Protein AF-A0A840YXB9-F1 (afdb_monomer)

Secondary structure (DSSP, 8-state):
---------------PPPPSSGGGGGG-SSHHHHHTSHHHHHHHHHHHTT-EE-SSSTTEEHHHHHHHHHSSSBPPPEE-TTS-EEEEEEETTEEEEEEEEEE-TTS-EEEEEEEE--GGGS-TTS----SS-EEEEEE-SSS--HHHHHHHHHHHHHHHHHHHHH-TTT-PPP-EEEEEEPPPHHHHTT-

Structure (mmCIF, N/CA/C/O backbone):
data_AF-A0A840YXB9-F1
#
_entry.id   AF-A0A840YXB9-F1
#
loop_
_atom_site.group_PDB
_atom_site.id
_atom_site.type_symbol
_atom_site.label_atom_id
_atom_site.label_alt_id
_atom_site.label_comp_id
_atom_site.label_asym_id
_atom_site.label_entity_id
_atom_site.label_seq_id
_atom_site.pdbx_PDB_ins_code
_atom_site.Cartn_x
_atom_site.Cartn_y
_atom_site.Cartn_z
_atom_site.occupancy
_atom_site.B_iso_or_equiv
_atom_site.auth_seq_id
_atom_site.auth_comp_id
_atom_site.auth_asym_id
_atom_site.auth_atom_id
_atom_site.pdbx_PDB_model_num
ATOM 1 N N . MET A 1 1 ? -44.451 39.221 43.423 1.00 40.19 1 MET A N 1
ATOM 2 C CA . MET A 1 1 ? -44.490 37.934 42.697 1.00 40.19 1 MET A CA 1
ATOM 3 C C . MET A 1 1 ? -43.693 38.109 41.415 1.00 40.19 1 MET A C 1
ATOM 5 O O . MET A 1 1 ? -44.172 38.788 40.520 1.00 40.19 1 MET A O 1
ATOM 9 N N . ALA A 1 2 ? -42.454 37.617 41.370 1.00 40.12 2 ALA A N 1
ATOM 10 C CA . ALA A 1 2 ? -41.599 37.698 40.186 1.00 40.12 2 ALA A CA 1
ATOM 11 C C . ALA A 1 2 ? -41.532 36.306 39.547 1.00 40.12 2 ALA A C 1
ATOM 13 O O . ALA A 1 2 ? -41.111 35.351 40.196 1.00 40.12 2 ALA A O 1
ATOM 14 N N . VAL A 1 3 ? -42.011 36.192 38.310 1.00 43.94 3 VAL A N 1
ATOM 15 C CA . VAL A 1 3 ? -41.966 34.955 37.524 1.00 43.94 3 VAL A CA 1
ATOM 16 C C . VAL A 1 3 ? -40.639 34.944 36.774 1.00 43.94 3 VAL A C 1
ATOM 18 O O . VAL A 1 3 ? -40.431 35.740 35.861 1.00 43.94 3 VAL A O 1
ATOM 21 N N . VAL A 1 4 ? -39.723 34.069 37.183 1.00 45.06 4 VAL A N 1
ATOM 22 C CA . VAL A 1 4 ? -38.459 33.833 36.479 1.00 45.06 4 VAL A CA 1
ATOM 23 C C . VAL A 1 4 ? -38.749 32.861 35.336 1.00 45.06 4 VAL A C 1
ATOM 25 O O . VAL A 1 4 ? -38.945 31.671 35.566 1.00 45.06 4 VAL A O 1
ATOM 28 N N . SER A 1 5 ? -38.832 33.371 34.106 1.00 59.06 5 SER A N 1
ATOM 29 C CA . SER A 1 5 ? -38.884 32.530 32.905 1.00 59.06 5 SER A CA 1
ATOM 30 C C . SER A 1 5 ? -37.480 32.039 32.573 1.00 59.06 5 SER A C 1
ATOM 32 O O . SER A 1 5 ? -36.620 32.825 32.180 1.00 59.06 5 SER A O 1
ATOM 34 N N . ALA A 1 6 ? -37.250 30.738 32.733 1.00 56.16 6 ALA A N 1
ATOM 35 C CA . ALA A 1 6 ? -36.051 30.072 32.247 1.00 56.16 6 ALA A CA 1
ATOM 36 C C . ALA A 1 6 ? -36.235 29.735 30.759 1.00 56.16 6 ALA A C 1
ATOM 38 O O . ALA A 1 6 ? -37.033 28.869 30.401 1.00 56.16 6 ALA A O 1
ATOM 39 N N . LEU A 1 7 ? -35.504 30.437 29.892 1.00 57.19 7 LEU A N 1
ATOM 40 C CA . LEU A 1 7 ? -35.373 30.087 28.481 1.00 57.19 7 LEU A CA 1
ATOM 41 C C . LEU A 1 7 ? -34.389 28.909 28.370 1.00 57.19 7 LEU A C 1
ATOM 43 O O . LEU A 1 7 ? -33.185 29.075 28.561 1.00 57.19 7 LEU A O 1
ATOM 47 N N . LEU A 1 8 ? -34.897 27.712 28.085 1.00 52.16 8 LEU A N 1
ATOM 48 C CA . LEU A 1 8 ? -34.084 26.549 27.725 1.00 52.16 8 LEU A CA 1
ATOM 49 C C . LEU A 1 8 ? -33.679 26.670 26.248 1.00 52.16 8 LEU A C 1
ATOM 51 O O . LEU A 1 8 ? -34.485 26.410 25.357 1.00 52.16 8 LEU A O 1
ATOM 55 N N . LEU A 1 9 ? -32.432 27.073 25.980 1.00 54.56 9 LEU A N 1
ATOM 56 C CA . LEU A 1 9 ? -31.830 26.937 24.651 1.00 54.56 9 LEU A CA 1
ATOM 57 C C . LEU A 1 9 ? -31.457 25.465 24.422 1.00 54.56 9 LEU A C 1
ATOM 59 O O . LEU A 1 9 ? -30.493 24.964 24.998 1.00 54.56 9 LEU A O 1
ATOM 63 N N . ALA A 1 10 ? -32.200 24.778 23.557 1.00 57.78 10 ALA A N 1
ATOM 64 C CA . ALA A 1 10 ? -31.794 23.487 23.019 1.00 57.78 10 ALA A CA 1
ATOM 65 C C . ALA A 1 10 ? -30.764 23.714 21.898 1.00 57.78 10 ALA A C 1
ATOM 67 O O . ALA A 1 10 ? -31.117 24.103 20.786 1.00 57.78 10 ALA A O 1
ATOM 68 N N . LEU A 1 11 ? -29.480 23.496 22.191 1.00 57.44 11 LEU A N 1
ATOM 69 C CA . LEU A 1 11 ? -28.433 23.435 21.172 1.00 57.44 11 LEU A CA 1
ATOM 70 C C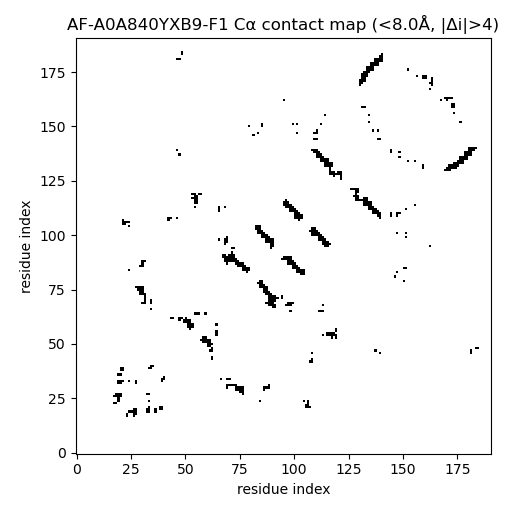 . LEU A 1 11 ? -28.563 22.103 20.426 1.00 57.44 11 LEU A C 1
ATOM 72 O O . LEU A 1 11 ? -28.146 21.060 20.925 1.00 57.44 11 LEU A O 1
ATOM 76 N N . ALA A 1 12 ? -29.148 22.137 19.229 1.00 57.03 12 ALA A N 1
ATOM 77 C CA . ALA A 1 12 ? -29.074 21.028 18.289 1.00 57.03 12 ALA A CA 1
ATOM 78 C C . ALA A 1 12 ? -27.622 20.903 17.803 1.00 57.03 12 ALA A C 1
ATOM 80 O O . ALA A 1 12 ? -27.197 21.596 16.879 1.00 57.03 12 ALA A O 1
ATOM 81 N N . GLN A 1 13 ? -26.838 20.052 18.461 1.00 56.00 13 GLN A N 1
ATOM 82 C CA . GLN A 1 13 ? -25.529 19.654 17.960 1.00 56.00 13 GLN A CA 1
ATOM 83 C C . GLN A 1 13 ? -25.763 18.740 16.756 1.00 56.00 13 GLN A C 1
ATOM 85 O O . GLN A 1 13 ? -26.165 17.587 16.909 1.00 56.00 13 GLN A O 1
ATOM 90 N N . GLY A 1 14 ? -25.569 19.263 15.545 1.00 53.50 14 GLY A N 1
ATOM 91 C CA . GLY A 1 14 ? -25.475 18.416 14.362 1.00 53.50 14 GLY A CA 1
ATOM 92 C C . GLY A 1 14 ? -24.268 17.499 14.530 1.00 53.50 14 GLY A C 1
ATOM 93 O O . GLY A 1 14 ? -23.150 17.992 14.664 1.00 53.50 14 GLY A O 1
ATOM 94 N N . ALA A 1 15 ? -24.488 16.185 14.573 1.00 68.44 15 ALA A N 1
ATOM 95 C CA . ALA A 1 15 ? -23.399 15.219 14.619 1.00 68.44 15 ALA A CA 1
ATOM 96 C C . ALA A 1 15 ? -22.525 15.415 13.372 1.00 68.44 15 ALA A C 1
ATOM 98 O O . ALA A 1 15 ? -22.982 15.209 12.244 1.00 68.44 15 ALA A O 1
ATOM 99 N N . VAL A 1 16 ? -21.287 15.866 13.574 1.00 72.44 16 VAL A N 1
ATOM 100 C CA . VAL A 1 16 ? -20.290 15.936 12.505 1.00 72.44 16 VAL A CA 1
ATOM 101 C C . VAL A 1 16 ? -20.078 14.504 12.026 1.00 72.44 16 VAL A C 1
ATOM 103 O O . VAL A 1 16 ? -19.727 13.636 12.824 1.00 72.44 16 VAL A O 1
ATOM 106 N N . LYS A 1 17 ? -20.359 14.233 10.746 1.00 70.88 17 LYS A N 1
ATOM 107 C CA . LYS A 1 17 ? -20.082 12.912 10.177 1.00 70.88 17 LYS A CA 1
ATOM 108 C C . LYS A 1 17 ? -18.577 12.657 10.273 1.00 70.88 17 LYS A C 1
ATOM 110 O O . LYS A 1 17 ? -17.815 13.569 9.942 1.00 70.88 17 LYS A O 1
ATOM 115 N N . PRO A 1 18 ? -18.152 11.466 10.715 1.00 78.94 18 PRO A N 1
ATOM 116 C CA . PRO A 1 18 ? -16.737 11.150 10.758 1.00 78.94 18 PRO A CA 1
ATOM 117 C C . PRO A 1 18 ? -16.134 11.255 9.354 1.00 78.94 18 PRO A C 1
ATOM 119 O O . PRO A 1 18 ? -16.753 10.849 8.370 1.00 78.94 18 PRO A O 1
ATOM 122 N N . SER A 1 19 ? -14.944 11.842 9.262 1.00 89.44 19 SER A N 1
ATOM 123 C CA . SER A 1 19 ? -14.148 11.867 8.035 1.00 89.44 19 SER A CA 1
ATOM 124 C C . SER A 1 19 ?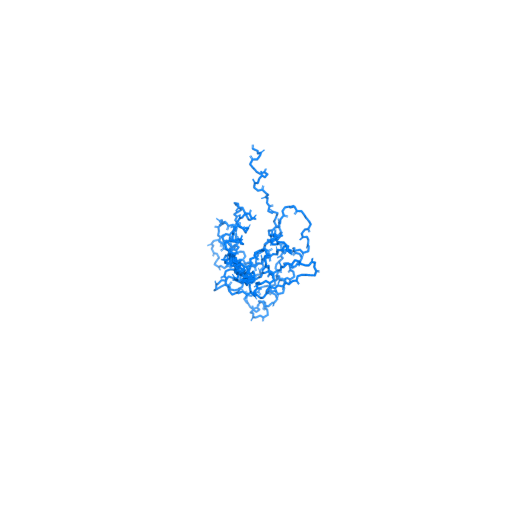 -13.368 10.561 7.880 1.00 89.44 19 SER A C 1
ATOM 126 O O . SER A 1 19 ? -13.040 9.921 8.884 1.00 89.44 19 SER A O 1
ATOM 128 N N . CYS A 1 20 ? -13.015 10.202 6.640 1.00 93.94 20 CYS A N 1
ATOM 129 C CA . CYS A 1 20 ? -12.101 9.090 6.369 1.00 93.94 20 CYS A CA 1
ATOM 130 C C . CYS A 1 20 ? -10.841 9.197 7.239 1.00 93.94 20 CYS A C 1
ATOM 132 O O . CYS A 1 20 ? -10.198 10.246 7.316 1.00 93.94 20 CYS A O 1
ATOM 134 N N . SER A 1 21 ? -10.545 8.111 7.946 1.00 95.12 21 SER A N 1
ATOM 135 C CA . SER A 1 21 ? -9.388 7.945 8.824 1.00 95.12 21 SER A CA 1
ATOM 136 C C . S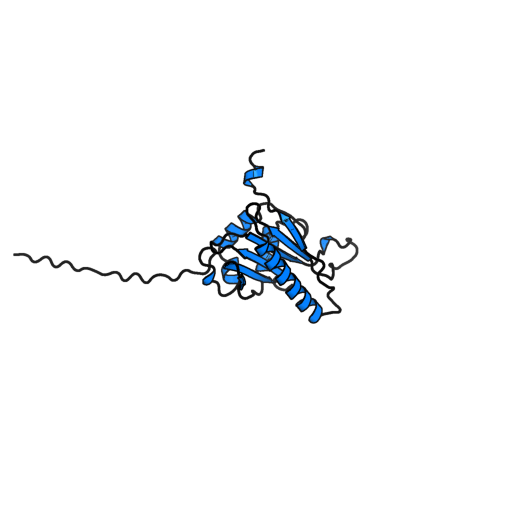ER A 1 21 ? -9.257 6.461 9.184 1.00 95.12 21 SER A C 1
ATOM 138 O O . SER A 1 21 ? -10.221 5.718 8.981 1.00 95.12 21 SER A O 1
ATOM 140 N N . PRO A 1 22 ? -8.138 6.018 9.785 1.00 95.19 22 PRO A N 1
ATOM 141 C CA . PRO A 1 22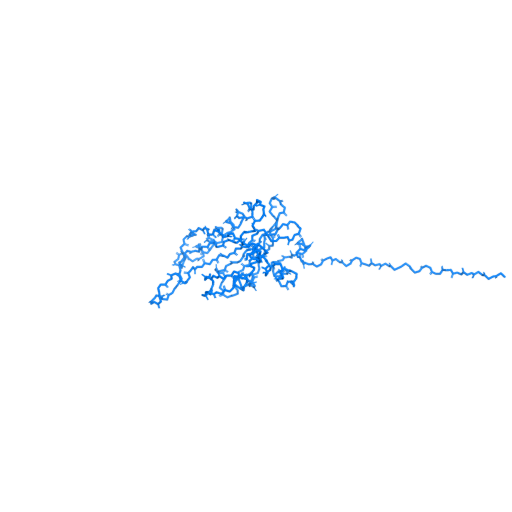 ? -8.034 4.656 10.308 1.00 95.19 22 PRO A CA 1
ATOM 142 C C . PRO A 1 22 ? -9.186 4.262 11.249 1.00 95.19 22 PRO A C 1
ATOM 144 O O . PRO A 1 22 ? -9.635 3.127 11.221 1.00 95.19 22 PRO A O 1
ATOM 147 N N . ALA A 1 23 ? -9.733 5.206 12.023 1.00 95.00 23 ALA A N 1
ATOM 148 C CA . ALA A 1 23 ? -10.857 4.950 12.928 1.00 95.00 23 ALA A CA 1
ATOM 149 C C . ALA A 1 23 ? -12.230 4.844 12.226 1.00 95.00 23 ALA A C 1
ATOM 151 O O . ALA A 1 23 ? -13.206 4.437 12.853 1.00 95.00 23 ALA A O 1
ATOM 152 N N . HIS A 1 24 ? -12.320 5.248 10.954 1.00 95.00 24 HIS A N 1
ATOM 153 C CA . HIS A 1 24 ? -13.562 5.367 10.182 1.00 95.00 24 HIS A CA 1
ATOM 154 C C . HIS A 1 24 ? -13.330 4.975 8.714 1.00 95.00 24 HIS A C 1
ATOM 156 O O . HIS A 1 24 ? -13.538 5.773 7.792 1.00 95.00 24 HIS A O 1
ATOM 162 N N . LEU A 1 25 ? -12.841 3.751 8.501 1.00 96.25 25 LEU A N 1
ATOM 163 C CA . LEU A 1 25 ? -12.458 3.227 7.184 1.00 96.25 25 LEU A CA 1
ATOM 164 C C . LEU A 1 25 ? -13.623 3.210 6.188 1.00 96.25 25 LEU A C 1
ATOM 166 O O . LEU A 1 25 ? -13.426 3.419 4.995 1.00 96.25 25 LEU A O 1
ATOM 170 N N . GLU A 1 26 ? -14.850 3.020 6.671 1.00 95.31 26 GLU A N 1
ATOM 171 C CA . GLU A 1 26 ? -16.062 3.002 5.853 1.00 95.31 26 GLU A CA 1
ATOM 172 C C . GLU A 1 26 ? -16.385 4.350 5.195 1.00 95.31 26 GLU A C 1
ATOM 174 O O . GLU A 1 26 ? -17.200 4.404 4.275 1.00 95.31 26 GLU A O 1
ATOM 179 N N . GLN A 1 27 ? -15.768 5.434 5.670 1.00 95.12 27 GLN A N 1
ATOM 180 C CA . GLN A 1 27 ? -15.941 6.777 5.117 1.00 95.12 27 GLN A CA 1
ATOM 181 C C . GLN A 1 27 ? -14.926 7.099 4.017 1.00 95.12 27 GLN A C 1
ATOM 183 O O . GLN A 1 27 ? -15.005 8.168 3.413 1.00 95.12 27 GLN A O 1
ATOM 188 N N . CYS A 1 28 ? -13.969 6.206 3.761 1.00 96.06 28 CYS A N 1
ATOM 189 C CA . CYS A 1 28 ? -12.970 6.367 2.716 1.00 96.06 28 CYS A CA 1
ATOM 190 C C . CYS A 1 28 ? -13.543 5.910 1.371 1.00 96.06 28 CYS A C 1
ATOM 192 O O . CYS A 1 28 ? -13.816 4.726 1.178 1.00 96.06 28 CYS A O 1
ATOM 194 N N . SER A 1 29 ? -13.729 6.834 0.423 1.00 95.12 29 SER A N 1
ATOM 195 C CA . SER A 1 29 ? -14.211 6.472 -0.922 1.00 95.12 29 SER A CA 1
ATOM 196 C C . SER A 1 29 ? -13.117 5.908 -1.829 1.00 95.12 29 SER A C 1
ATOM 198 O O . SER A 1 29 ? -13.417 5.205 -2.790 1.00 95.12 29 SER A O 1
ATOM 200 N N . ASP A 1 30 ? -11.863 6.237 -1.533 1.00 95.75 30 ASP A N 1
ATOM 201 C CA . ASP A 1 30 ? -10.666 5.817 -2.255 1.00 95.75 30 ASP A CA 1
ATOM 202 C C . ASP A 1 30 ? -9.468 5.755 -1.298 1.00 95.75 30 ASP A C 1
ATOM 204 O O . ASP A 1 30 ? -9.506 6.286 -0.182 1.00 95.75 30 ASP A O 1
ATOM 208 N N . THR A 1 31 ? -8.400 5.091 -1.737 1.00 95.62 31 THR A N 1
ATOM 209 C CA . THR A 1 31 ? -7.156 4.968 -0.966 1.00 95.62 31 THR A CA 1
ATOM 210 C C . THR A 1 31 ? -6.536 6.321 -0.618 1.00 95.62 31 THR A C 1
ATOM 212 O O . THR A 1 31 ? -6.067 6.493 0.504 1.00 95.62 31 THR A O 1
ATOM 215 N N . ASN A 1 32 ? -6.594 7.320 -1.501 1.00 94.12 32 ASN A N 1
ATOM 216 C CA . ASN A 1 32 ? -5.950 8.612 -1.256 1.00 94.12 32 ASN A CA 1
ATOM 217 C C . ASN A 1 32 ? -6.520 9.328 -0.026 1.00 94.12 32 ASN A C 1
ATOM 219 O O . ASN A 1 32 ? -5.757 9.919 0.737 1.00 94.12 32 ASN A O 1
ATOM 223 N N . GLN A 1 33 ? -7.827 9.238 0.226 1.00 94.44 33 GLN A N 1
ATOM 224 C CA . GLN A 1 33 ? -8.417 9.823 1.437 1.00 94.44 33 GLN A CA 1
ATOM 225 C C . GLN A 1 33 ? -7.824 9.250 2.732 1.00 94.44 33 GLN A C 1
ATOM 227 O O . GLN A 1 33 ? -7.695 9.979 3.715 1.00 94.44 33 GLN A O 1
ATOM 232 N N . LEU A 1 34 ? -7.439 7.969 2.731 1.00 95.56 34 LEU A N 1
ATOM 233 C CA . LEU A 1 34 ? -6.795 7.332 3.876 1.00 95.56 34 LEU A CA 1
ATOM 234 C C . LEU A 1 34 ? -5.313 7.712 3.956 1.00 95.56 34 LEU A C 1
ATOM 236 O O . LEU A 1 34 ? -4.860 8.179 5.002 1.00 95.56 34 LEU A O 1
ATOM 240 N N . ILE A 1 35 ? -4.570 7.528 2.859 1.00 93.88 35 ILE A N 1
ATOM 241 C CA . ILE A 1 35 ? -3.103 7.652 2.827 1.00 93.88 35 ILE A CA 1
ATOM 242 C C . ILE A 1 35 ? -2.636 9.062 3.183 1.00 93.88 35 ILE A C 1
ATOM 244 O O . ILE A 1 35 ? -1.637 9.219 3.882 1.00 93.88 35 ILE A O 1
ATOM 248 N N . TRP A 1 36 ? -3.377 10.086 2.757 1.00 90.88 36 TRP A N 1
ATOM 249 C CA . TRP A 1 36 ? -3.043 11.482 3.040 1.00 90.88 36 TRP A CA 1
ATOM 250 C C . TRP A 1 36 ? -3.522 11.971 4.410 1.00 90.88 36 TRP A C 1
ATOM 252 O O . TRP A 1 36 ? -3.315 13.135 4.747 1.00 90.88 36 TRP A O 1
ATOM 262 N N . SER A 1 37 ? -4.146 11.107 5.217 1.00 94.25 37 SER A N 1
ATOM 263 C CA . SER A 1 37 ? -4.477 11.449 6.598 1.00 94.25 37 SER A CA 1
ATOM 264 C C . SER A 1 37 ? -3.236 11.376 7.497 1.00 94.25 37 SER A C 1
ATOM 266 O O . SER A 1 37 ? -2.439 10.433 7.424 1.00 94.25 37 SER A O 1
ATOM 268 N N . ASP A 1 38 ? -3.094 12.350 8.400 1.00 94.31 38 ASP A N 1
ATOM 269 C CA . ASP A 1 38 ? -1.988 12.384 9.367 1.00 94.31 38 ASP A CA 1
ATOM 270 C C . ASP A 1 38 ? -1.973 11.135 10.260 1.00 94.31 38 ASP A C 1
ATOM 272 O O . ASP A 1 38 ? -0.914 10.583 10.558 1.00 94.31 38 ASP A O 1
ATOM 276 N N . ALA A 1 39 ? -3.159 10.660 10.656 1.00 94.94 39 ALA A N 1
ATOM 277 C CA . ALA A 1 39 ? -3.316 9.483 11.505 1.00 94.94 39 ALA A CA 1
ATOM 278 C C . ALA A 1 39 ? -2.798 8.212 10.820 1.00 94.94 39 ALA A C 1
ATOM 280 O O . ALA A 1 39 ? -2.038 7.459 11.427 1.00 94.94 39 ALA A O 1
ATOM 281 N N . PHE A 1 40 ? -3.156 7.993 9.551 1.00 96.00 40 PHE A N 1
ATOM 282 C CA . PHE A 1 40 ? -2.641 6.850 8.804 1.00 96.00 40 PHE A CA 1
ATOM 283 C C . PHE A 1 40 ? -1.139 6.981 8.545 1.00 96.00 40 PHE A C 1
ATOM 285 O O . PHE A 1 40 ? -0.407 6.010 8.698 1.00 96.00 40 PHE A O 1
ATOM 292 N N . THR A 1 41 ? -0.654 8.179 8.203 1.00 94.88 41 THR A N 1
ATOM 293 C CA . THR A 1 41 ? 0.781 8.412 7.984 1.00 94.88 41 THR A CA 1
ATOM 294 C C . THR A 1 41 ? 1.599 8.073 9.234 1.00 94.88 41 THR A C 1
ATOM 296 O O . THR A 1 41 ? 2.658 7.450 9.137 1.00 94.88 41 THR A O 1
ATOM 299 N N . ALA A 1 42 ? 1.105 8.455 10.415 1.00 94.88 42 ALA A N 1
ATOM 300 C CA . ALA A 1 42 ? 1.731 8.125 11.689 1.00 94.88 42 ALA A CA 1
ATOM 301 C C . ALA A 1 42 ? 1.709 6.614 11.973 1.00 94.88 42 ALA A C 1
ATOM 303 O O . ALA A 1 42 ? 2.747 6.062 12.338 1.00 94.88 42 ALA A O 1
ATOM 304 N N . GLU A 1 43 ? 0.568 5.949 11.761 1.00 95.19 43 GLU A N 1
ATOM 305 C CA . GLU A 1 43 ? 0.428 4.496 11.928 1.00 95.19 43 GLU A CA 1
ATOM 306 C C . GLU A 1 43 ? 1.353 3.734 10.970 1.00 95.19 43 GLU A C 1
ATOM 308 O O . GLU A 1 43 ? 2.094 2.856 11.397 1.00 95.19 43 GLU A O 1
ATOM 313 N N . LEU A 1 44 ? 1.396 4.117 9.691 1.00 96.00 44 LEU A N 1
ATOM 314 C CA . LEU A 1 44 ? 2.262 3.501 8.686 1.00 96.00 44 LEU A CA 1
ATOM 315 C C . LEU A 1 44 ? 3.742 3.648 9.045 1.00 96.00 44 LEU A C 1
ATOM 317 O O . LEU A 1 44 ? 4.519 2.705 8.896 1.00 96.00 44 LEU A O 1
ATOM 321 N N . LYS A 1 45 ? 4.142 4.824 9.537 1.00 95.31 45 LYS A N 1
ATOM 322 C CA . LYS A 1 45 ? 5.513 5.065 9.992 1.00 95.31 45 LYS A CA 1
ATOM 323 C C . LYS A 1 45 ? 5.857 4.238 11.230 1.00 95.31 45 LYS A C 1
ATOM 325 O O . LYS A 1 45 ? 6.965 3.719 11.313 1.00 95.31 45 LYS A O 1
ATOM 330 N N . ALA A 1 46 ? 4.930 4.118 12.180 1.00 93.69 46 ALA A N 1
ATOM 331 C CA . ALA A 1 46 ? 5.112 3.287 13.367 1.00 93.69 46 ALA A CA 1
ATOM 332 C C . ALA A 1 46 ? 5.182 1.796 13.009 1.00 93.69 46 ALA A C 1
ATOM 334 O O . ALA A 1 46 ? 6.020 1.082 13.550 1.00 93.69 46 ALA A O 1
ATOM 335 N N . PHE A 1 47 ? 4.344 1.355 12.068 1.00 95.00 47 PHE A N 1
ATOM 336 C CA . PHE A 1 47 ? 4.330 -0.006 11.553 1.00 95.00 47 PHE A CA 1
ATOM 337 C C . PHE A 1 47 ? 5.650 -0.338 10.860 1.00 95.00 47 PHE A C 1
ATOM 339 O O . PHE A 1 47 ? 6.315 -1.287 11.239 1.00 95.00 47 PHE A O 1
ATOM 346 N N . LEU A 1 48 ? 6.087 0.455 9.880 1.00 95.00 48 LEU A N 1
ATOM 347 C CA . LEU A 1 48 ? 7.294 0.132 9.111 1.00 95.00 48 LEU A CA 1
ATOM 348 C C . LEU A 1 48 ? 8.606 0.431 9.855 1.00 95.00 48 LEU A C 1
ATOM 350 O O . LEU A 1 48 ? 9.662 -0.061 9.450 1.00 95.00 48 LEU A O 1
ATOM 354 N N . GLY A 1 49 ? 8.549 1.210 10.937 1.00 87.88 49 GLY A N 1
ATOM 355 C CA . GLY A 1 49 ? 9.696 1.538 11.780 1.00 87.88 49 GLY A CA 1
ATOM 356 C C . GLY A 1 49 ? 10.895 2.074 10.986 1.00 87.88 49 GLY A C 1
ATOM 357 O O . GLY A 1 49 ? 10.759 2.741 9.959 1.00 87.88 49 GLY A O 1
ATOM 358 N N . GLY A 1 50 ? 12.098 1.762 11.461 1.00 89.44 50 GLY A N 1
ATOM 359 C CA . GLY A 1 50 ? 13.379 2.077 10.833 1.00 89.44 50 GLY A CA 1
ATOM 360 C C . GLY A 1 50 ? 13.808 1.108 9.730 1.00 89.44 50 GLY A C 1
ATOM 361 O O . GLY A 1 50 ? 14.992 1.088 9.387 1.00 89.44 50 GLY A O 1
ATOM 362 N N . MET A 1 51 ? 12.901 0.285 9.188 1.00 92.88 51 MET A N 1
ATOM 363 C CA . MET A 1 51 ? 13.249 -0.651 8.119 1.00 92.88 51 MET A CA 1
ATOM 364 C C . MET A 1 51 ? 13.757 0.081 6.876 1.00 92.88 51 MET A C 1
ATOM 366 O O . MET A 1 51 ? 13.246 1.134 6.480 1.00 92.88 51 MET A O 1
ATOM 370 N N . ARG A 1 52 ? 14.736 -0.537 6.216 1.00 94.56 52 ARG A N 1
ATOM 371 C CA . ARG A 1 52 ? 15.306 -0.090 4.945 1.00 94.56 52 ARG A CA 1
ATOM 372 C C . ARG A 1 52 ? 15.356 -1.252 3.963 1.00 94.56 52 ARG A C 1
ATOM 374 O O . ARG A 1 52 ? 15.439 -2.407 4.380 1.00 94.56 52 ARG A O 1
ATOM 381 N N . GLY A 1 53 ? 15.306 -0.949 2.675 1.00 90.62 53 GLY A N 1
ATOM 382 C CA . GLY A 1 53 ? 15.455 -1.943 1.617 1.00 90.62 53 GLY A CA 1
ATOM 383 C C . GLY A 1 53 ? 15.507 -1.304 0.238 1.00 90.62 53 GLY A C 1
ATOM 384 O O . GLY A 1 53 ? 15.335 -0.091 0.115 1.00 90.62 53 GLY A O 1
ATOM 385 N N . SER A 1 54 ? 15.743 -2.130 -0.777 1.00 90.88 54 SER A N 1
ATOM 386 C CA . SER A 1 54 ? 15.874 -1.703 -2.169 1.00 90.88 54 SER A CA 1
ATOM 387 C C . SER A 1 54 ? 14.696 -2.223 -2.986 1.00 90.88 54 SER A C 1
ATOM 389 O O . SER A 1 54 ? 14.820 -3.247 -3.640 1.00 90.88 54 SER A O 1
ATOM 391 N N . TYR A 1 55 ? 13.544 -1.563 -2.913 1.00 90.56 55 TYR A N 1
ATOM 392 C CA . TYR A 1 55 ? 12.351 -1.977 -3.665 1.00 90.56 55 TYR A CA 1
ATOM 393 C C . TYR A 1 55 ? 12.190 -1.057 -4.876 1.00 90.56 55 TYR A C 1
ATOM 395 O O . TYR A 1 55 ? 12.532 -1.414 -6.001 1.00 90.56 55 TYR A O 1
ATOM 403 N N . LEU A 1 56 ? 11.849 0.205 -4.604 1.00 90.00 56 LEU A N 1
ATOM 404 C CA . LEU A 1 56 ? 11.778 1.278 -5.599 1.00 90.00 56 LEU A CA 1
ATOM 405 C C . LEU A 1 56 ? 13.077 2.078 -5.701 1.00 90.00 56 LEU A C 1
ATOM 407 O O . LEU A 1 56 ? 13.404 2.624 -6.755 1.00 90.00 56 LEU A O 1
ATOM 411 N N . PHE A 1 57 ? 13.778 2.217 -4.574 1.00 88.81 57 PHE A N 1
ATOM 412 C CA . PHE A 1 57 ? 15.004 2.999 -4.456 1.00 88.81 57 PHE A CA 1
ATOM 413 C C . PHE A 1 57 ? 16.029 2.230 -3.639 1.00 88.81 57 PHE A C 1
ATOM 415 O O . PHE A 1 57 ? 15.673 1.607 -2.641 1.00 88.81 57 PHE A O 1
ATOM 422 N N . ASP A 1 58 ? 17.296 2.332 -4.024 1.00 88.25 58 ASP A N 1
ATOM 423 C CA . ASP A 1 58 ? 18.389 1.651 -3.336 1.00 88.25 58 ASP A CA 1
ATOM 424 C C . ASP A 1 58 ? 18.542 2.119 -1.887 1.00 88.25 58 ASP A C 1
ATOM 426 O O . ASP A 1 58 ? 18.687 3.315 -1.627 1.00 88.25 58 ASP A O 1
ATOM 430 N N . ASP A 1 59 ? 18.542 1.154 -0.957 1.00 89.94 59 ASP A N 1
ATOM 431 C CA . ASP A 1 59 ? 18.706 1.363 0.486 1.00 89.94 59 ASP A CA 1
ATOM 432 C C . ASP A 1 59 ? 17.917 2.587 0.987 1.00 89.94 59 ASP A C 1
ATOM 434 O O . ASP A 1 59 ? 18.465 3.536 1.547 1.00 89.94 59 ASP A O 1
ATOM 438 N N . ALA A 1 60 ? 16.606 2.608 0.765 1.00 92.94 60 ALA A N 1
ATOM 439 C CA . ALA A 1 60 ? 15.737 3.682 1.238 1.00 92.94 60 ALA A CA 1
ATOM 440 C C . ALA A 1 60 ? 14.840 3.202 2.390 1.00 92.94 60 ALA A C 1
ATOM 442 O O . ALA A 1 60 ? 14.595 1.998 2.526 1.00 92.94 60 ALA A O 1
ATOM 443 N N . PRO A 1 61 ? 14.320 4.110 3.241 1.00 96.25 61 PRO A N 1
ATOM 444 C CA . PRO A 1 61 ? 13.322 3.743 4.240 1.00 96.25 61 PRO A CA 1
ATOM 445 C C . PRO A 1 61 ? 12.114 3.061 3.588 1.00 96.25 61 PRO A C 1
ATOM 447 O O . PRO A 1 61 ? 11.581 3.550 2.590 1.00 96.25 61 PRO A O 1
ATOM 450 N N . VAL A 1 62 ? 11.664 1.939 4.154 1.00 96.12 62 VAL A N 1
ATOM 451 C CA . VAL A 1 62 ? 10.500 1.204 3.624 1.00 96.12 62 VAL A CA 1
ATOM 452 C C . VAL A 1 62 ? 9.238 2.054 3.713 1.00 96.12 62 VAL A C 1
ATOM 454 O O . VAL A 1 62 ? 8.424 2.031 2.800 1.00 96.12 62 VAL A O 1
ATOM 457 N N . PHE A 1 63 ? 9.109 2.868 4.765 1.00 96.38 63 PHE A N 1
ATOM 458 C CA . PHE A 1 63 ? 8.028 3.846 4.899 1.00 96.38 63 PHE A CA 1
ATOM 459 C C . PHE A 1 63 ? 7.917 4.787 3.693 1.00 96.38 63 PHE A C 1
ATOM 461 O O . PHE A 1 63 ? 6.823 4.962 3.158 1.00 96.38 63 PHE A O 1
ATOM 468 N N . ASP A 1 64 ? 9.034 5.370 3.253 1.00 96.31 64 ASP A N 1
ATOM 469 C CA . ASP A 1 64 ? 9.021 6.325 2.143 1.00 96.31 64 ASP A CA 1
ATOM 470 C C . ASP A 1 64 ? 8.647 5.620 0.835 1.00 96.31 64 ASP A C 1
ATOM 472 O O . ASP A 1 64 ? 7.790 6.099 0.098 1.00 96.31 64 ASP A O 1
ATOM 476 N N . GLN A 1 65 ? 9.203 4.429 0.597 1.00 96.56 65 GLN A N 1
ATOM 477 C CA . GLN A 1 65 ? 8.876 3.609 -0.574 1.00 96.56 65 GLN A CA 1
ATOM 478 C C . GLN A 1 65 ? 7.401 3.179 -0.585 1.00 96.56 65 GLN A C 1
ATOM 480 O O . GLN A 1 65 ? 6.713 3.329 -1.593 1.00 96.56 65 GLN A O 1
ATOM 485 N N . GLN A 1 66 ? 6.869 2.731 0.553 1.00 97.19 66 GLN A N 1
ATOM 486 C CA . GLN A 1 66 ? 5.465 2.350 0.677 1.00 97.19 66 GLN A CA 1
A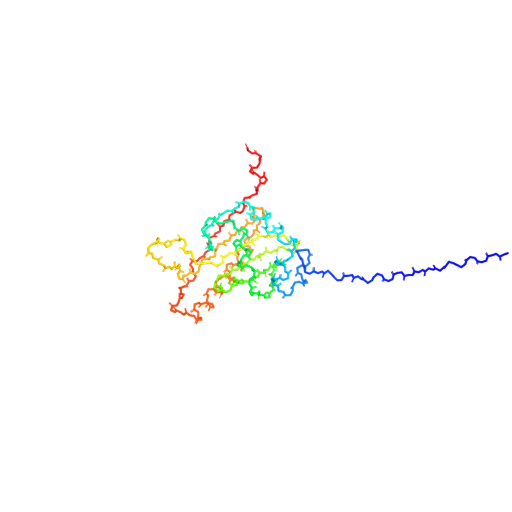TOM 487 C C . GLN A 1 66 ? 4.530 3.542 0.428 1.00 97.19 66 GLN A C 1
ATOM 489 O O . GLN A 1 66 ? 3.473 3.375 -0.184 1.00 97.19 66 GLN A O 1
ATOM 494 N N . ARG A 1 67 ? 4.908 4.748 0.874 1.00 95.81 67 ARG A N 1
ATOM 495 C CA . ARG A 1 67 ? 4.130 5.967 0.619 1.00 95.81 67 ARG A CA 1
ATOM 496 C C . ARG A 1 67 ? 4.127 6.340 -0.862 1.00 95.81 67 ARG A C 1
ATOM 498 O O . ARG A 1 67 ? 3.090 6.767 -1.358 1.00 95.81 67 ARG A O 1
ATOM 505 N N . GLU A 1 68 ? 5.238 6.144 -1.570 1.00 95.81 68 GLU A N 1
ATOM 506 C CA . GLU A 1 68 ? 5.319 6.399 -3.015 1.00 95.81 68 GLU A CA 1
ATOM 507 C C . GLU A 1 68 ? 4.361 5.509 -3.813 1.00 95.81 68 GLU A C 1
ATOM 509 O O . GLU A 1 68 ? 3.583 6.018 -4.622 1.00 95.81 68 GLU A O 1
ATOM 514 N N . VAL A 1 69 ? 4.343 4.196 -3.557 1.00 97.00 69 VAL A N 1
ATOM 515 C CA . VAL A 1 69 ? 3.428 3.285 -4.273 1.00 97.00 69 VAL A CA 1
ATOM 516 C C . VAL A 1 69 ? 1.958 3.441 -3.877 1.00 97.00 69 VAL A C 1
ATOM 518 O O . VAL A 1 69 ? 1.076 2.967 -4.593 1.00 97.00 69 VAL A O 1
ATOM 521 N N . LEU A 1 70 ? 1.681 4.095 -2.745 1.00 97.38 70 LEU A N 1
ATOM 522 C CA . LEU A 1 70 ? 0.327 4.388 -2.276 1.00 97.38 70 LEU A CA 1
ATOM 523 C C . LEU A 1 70 ? -0.155 5.805 -2.634 1.00 97.38 70 LEU A C 1
ATOM 525 O O . LEU A 1 70 ? -1.321 6.116 -2.410 1.00 97.38 70 LEU A O 1
ATOM 529 N N . GLY A 1 71 ? 0.724 6.661 -3.162 1.00 94.00 71 GLY A N 1
ATOM 530 C CA . GLY A 1 71 ? 0.469 8.094 -3.332 1.00 94.00 71 GLY A CA 1
ATOM 531 C C . GLY A 1 71 ? -0.049 8.524 -4.708 1.00 94.00 71 GLY A C 1
ATOM 532 O O . GLY A 1 71 ? -0.295 9.713 -4.917 1.00 94.00 71 GLY A O 1
ATOM 533 N N . GLY A 1 72 ? -0.171 7.610 -5.672 1.00 94.25 72 GLY A N 1
ATOM 534 C CA . GLY A 1 72 ? -0.642 7.923 -7.021 1.00 94.25 72 GLY A CA 1
ATOM 535 C C . GLY A 1 72 ? -2.151 7.716 -7.216 1.00 94.25 72 GLY A C 1
ATOM 536 O O . GLY A 1 72 ? -2.953 7.958 -6.309 1.00 94.25 72 GLY A O 1
ATOM 537 N N . PRO A 1 73 ? -2.577 7.328 -8.432 1.00 96.44 73 PRO A N 1
ATOM 538 C CA . PRO A 1 73 ? -3.957 6.940 -8.709 1.00 96.44 73 PRO A CA 1
ATOM 539 C C . PRO A 1 73 ? -4.461 5.862 -7.728 1.00 96.44 73 PRO A C 1
ATOM 541 O O . PRO A 1 73 ? -3.838 4.798 -7.632 1.00 96.44 73 PRO A O 1
ATOM 544 N N . PRO A 1 74 ? -5.567 6.116 -7.004 1.00 97.00 74 PRO A N 1
ATOM 545 C CA . PRO A 1 74 ? -6.083 5.184 -6.017 1.00 97.00 74 PRO A CA 1
ATOM 546 C C . PRO A 1 74 ? -7.063 4.189 -6.644 1.00 97.00 74 PRO A C 1
ATOM 548 O O . PRO A 1 74 ? -7.752 4.501 -7.618 1.00 97.00 74 PRO A O 1
ATOM 551 N N . ASP A 1 75 ? -7.184 3.019 -6.024 1.00 95.94 75 ASP A N 1
ATOM 552 C CA . ASP A 1 75 ? -8.307 2.112 -6.239 1.00 95.94 75 ASP A CA 1
ATOM 553 C C . ASP A 1 75 ? -9.427 2.369 -5.209 1.00 95.94 75 ASP A C 1
ATOM 555 O O . ASP A 1 75 ? -9.256 3.081 -4.212 1.00 95.94 75 ASP A O 1
ATOM 559 N N . VAL A 1 76 ? -10.590 1.756 -5.448 1.00 96.12 76 VAL A N 1
ATOM 560 C CA . VAL A 1 76 ? -11.701 1.731 -4.485 1.00 96.12 76 VAL A CA 1
ATOM 561 C C . VAL A 1 76 ? -11.371 0.743 -3.356 1.00 96.12 76 VAL A C 1
ATOM 563 O O . VAL A 1 76 ? -10.975 -0.387 -3.663 1.00 96.12 76 VAL A O 1
ATOM 566 N N . PRO A 1 77 ? -11.574 1.100 -2.072 1.00 97.25 77 PRO A N 1
ATOM 567 C CA . PRO A 1 77 ? -11.286 0.209 -0.958 1.00 97.25 77 PRO A CA 1
ATOM 568 C C . PRO A 1 77 ? -12.171 -1.033 -1.000 1.00 97.25 77 PRO A C 1
ATOM 570 O O . PRO A 1 77 ? -13.362 -0.966 -1.318 1.00 97.25 77 PRO A O 1
ATOM 573 N N . GLN A 1 78 ? -11.598 -2.177 -0.646 1.00 97.94 78 GLN A N 1
ATOM 574 C CA . GLN A 1 78 ? -12.297 -3.455 -0.653 1.00 97.94 78 GLN A CA 1
ATOM 575 C C . GLN A 1 78 ? -12.454 -3.976 0.766 1.00 97.94 78 GLN A C 1
ATOM 577 O O . GLN A 1 78 ? -11.474 -4.144 1.488 1.00 97.94 78 GLN A O 1
ATOM 582 N N . ARG A 1 79 ? -13.689 -4.300 1.149 1.00 97.62 79 ARG A N 1
ATOM 583 C CA . ARG A 1 79 ? -13.949 -5.011 2.398 1.00 97.62 79 ARG A CA 1
ATOM 584 C C . ARG A 1 79 ? -13.772 -6.512 2.186 1.00 97.62 79 ARG A C 1
ATOM 586 O O . ARG A 1 79 ? -14.425 -7.103 1.326 1.00 97.62 79 ARG A O 1
ATOM 593 N N . LEU A 1 80 ? -12.890 -7.118 2.968 1.00 97.62 80 LEU A N 1
ATOM 594 C CA . LEU A 1 80 ? -12.588 -8.543 2.941 1.00 97.62 80 LEU A CA 1
ATOM 595 C C . LEU A 1 80 ? -13.664 -9.343 3.691 1.00 97.62 80 LEU A C 1
ATOM 597 O O . LEU A 1 80 ? -14.443 -8.811 4.485 1.00 97.62 80 LEU A O 1
ATOM 601 N N . THR A 1 81 ? -13.725 -10.652 3.440 1.00 95.69 81 THR A N 1
ATOM 602 C CA . THR A 1 81 ? -14.751 -11.541 4.016 1.00 95.69 81 THR A CA 1
ATOM 603 C C . THR A 1 81 ? -14.683 -11.645 5.536 1.00 95.69 81 THR A C 1
ATOM 605 O O . THR A 1 81 ? -15.704 -11.884 6.175 1.00 95.69 81 THR A O 1
ATOM 608 N N . ASN A 1 82 ? -13.495 -11.464 6.111 1.00 94.75 82 ASN A N 1
ATOM 609 C CA . ASN A 1 82 ? -13.253 -11.449 7.553 1.00 94.75 82 ASN A CA 1
ATOM 610 C C . ASN A 1 82 ? -13.527 -10.072 8.196 1.00 94.75 82 ASN A C 1
ATOM 612 O O . ASN A 1 82 ? -13.451 -9.948 9.413 1.00 94.75 82 ASN A O 1
ATOM 616 N N . GLY A 1 83 ? -13.901 -9.060 7.405 1.00 96.94 83 GLY A N 1
ATOM 617 C CA . GLY A 1 83 ? -14.233 -7.715 7.875 1.00 96.94 83 GLY A CA 1
ATOM 618 C C . GLY A 1 83 ? -13.107 -6.692 7.739 1.00 96.94 83 GLY A C 1
ATOM 619 O O . GLY A 1 83 ? -13.416 -5.501 7.811 1.00 96.94 83 GLY A O 1
ATOM 620 N N . ASP A 1 84 ? -11.874 -7.140 7.491 1.00 98.19 84 ASP A N 1
ATOM 621 C CA . ASP A 1 84 ? -10.712 -6.292 7.216 1.00 98.19 84 ASP A CA 1
ATOM 622 C C . ASP A 1 84 ? -10.910 -5.465 5.940 1.00 98.19 84 ASP A C 1
ATOM 624 O O . ASP A 1 84 ? -11.777 -5.747 5.105 1.00 98.19 84 ASP A O 1
ATOM 628 N N . TRP A 1 85 ? -10.063 -4.461 5.756 1.00 98.56 85 TRP A N 1
ATOM 629 C CA . TRP A 1 85 ? -10.078 -3.590 4.590 1.00 98.56 85 TRP A CA 1
ATOM 630 C C . TRP A 1 85 ? -8.770 -3.663 3.822 1.00 98.56 85 TRP A C 1
ATOM 632 O O . TRP A 1 85 ? -7.704 -3.533 4.409 1.00 98.56 85 TRP A O 1
ATOM 642 N N . LEU A 1 86 ? -8.862 -3.802 2.503 1.00 98.62 86 LEU A N 1
ATOM 643 C CA . LEU A 1 86 ? -7.750 -3.679 1.571 1.00 98.62 86 LEU A CA 1
ATOM 644 C C . LEU A 1 86 ? -7.839 -2.328 0.851 1.00 98.62 86 LEU A C 1
ATOM 646 O O . LEU A 1 86 ? -8.821 -2.048 0.161 1.00 98.62 86 LEU A O 1
ATOM 650 N N . PHE A 1 87 ? -6.787 -1.526 0.981 1.00 98.56 87 PHE A N 1
ATOM 651 C CA . PHE A 1 87 ? -6.599 -0.275 0.252 1.00 98.56 87 PHE A CA 1
ATOM 652 C C . PHE A 1 87 ? -5.408 -0.416 -0.686 1.00 98.56 87 PHE A C 1
ATOM 654 O O . PHE A 1 87 ? -4.337 -0.863 -0.268 1.00 98.56 87 PHE A O 1
ATOM 661 N N . THR A 1 88 ? -5.594 -0.049 -1.952 1.00 98.56 88 THR A N 1
ATOM 662 C CA . THR A 1 88 ? -4.564 -0.186 -2.987 1.00 98.56 88 THR A CA 1
ATOM 663 C C . THR A 1 88 ? -4.483 1.053 -3.860 1.00 98.56 88 THR A C 1
ATOM 665 O O . THR A 1 88 ? -5.445 1.813 -3.998 1.00 98.56 88 THR A O 1
ATOM 668 N N . ALA A 1 89 ? -3.302 1.287 -4.407 1.00 98.00 89 ALA A N 1
ATOM 669 C CA . ALA A 1 89 ? -3.011 2.385 -5.316 1.00 98.00 89 ALA A CA 1
ATOM 670 C C . ALA A 1 89 ? -1.792 2.012 -6.169 1.00 98.00 89 ALA A C 1
ATOM 672 O O . ALA A 1 89 ? -1.208 0.934 -6.010 1.00 98.00 89 ALA A O 1
ATOM 673 N N . CYS A 1 90 ? -1.424 2.887 -7.099 1.00 96.31 90 CYS A N 1
ATOM 674 C CA . CYS A 1 90 ? -0.170 2.766 -7.831 1.00 96.31 90 CYS A CA 1
ATOM 675 C C . CYS A 1 90 ? 0.751 3.955 -7.582 1.00 96.31 90 CYS A C 1
ATOM 677 O O . CYS A 1 90 ? 0.312 5.016 -7.132 1.00 96.31 90 CYS A O 1
ATOM 679 N N . ARG A 1 91 ? 2.030 3.791 -7.916 1.00 96.06 91 ARG A N 1
ATOM 680 C CA . ARG A 1 91 ? 2.984 4.894 -7.902 1.00 96.06 91 ARG A CA 1
ATOM 681 C C . ARG A 1 91 ? 2.641 5.892 -9.005 1.00 96.06 91 ARG A C 1
ATOM 683 O O . ARG A 1 91 ? 2.320 5.529 -10.140 1.00 96.06 91 ARG A O 1
ATOM 690 N N . ALA A 1 92 ? 2.720 7.179 -8.684 1.00 93.62 92 ALA A N 1
ATOM 691 C CA . ALA A 1 92 ? 2.513 8.227 -9.673 1.00 93.62 92 ALA A CA 1
ATOM 692 C C . ALA A 1 92 ? 3.521 8.083 -10.830 1.00 93.62 92 ALA A C 1
ATOM 694 O O . ALA A 1 92 ? 4.722 7.963 -10.604 1.00 93.62 92 ALA A O 1
ATOM 695 N N . HIS A 1 93 ? 3.017 8.110 -12.067 1.00 90.12 93 HIS A N 1
ATOM 696 C CA . HIS A 1 93 ? 3.801 7.988 -13.309 1.00 90.12 93 HIS A CA 1
ATOM 697 C C . HIS A 1 93 ? 4.531 6.649 -13.540 1.00 90.12 93 HIS A C 1
ATOM 699 O O . HIS A 1 93 ? 5.237 6.539 -14.536 1.00 90.12 93 HIS A O 1
ATOM 705 N N . SER A 1 94 ? 4.336 5.650 -12.677 1.00 90.75 94 SER A N 1
ATOM 706 C 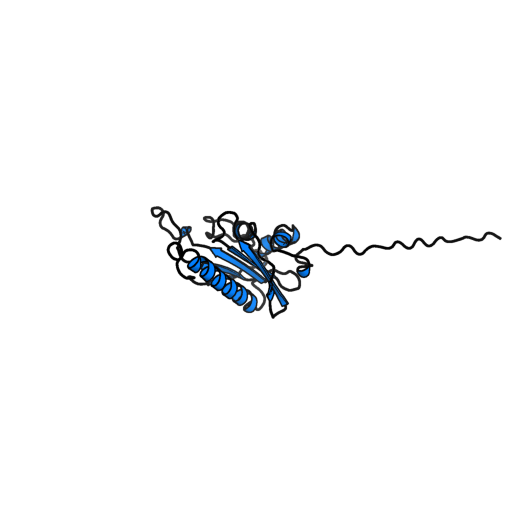CA . SER A 1 94 ? 4.911 4.299 -12.784 1.00 90.75 94 SER A CA 1
ATOM 707 C C . SER A 1 94 ? 3.879 3.311 -12.244 1.00 90.75 94 SER A C 1
ATOM 709 O O . SER A 1 94 ? 4.008 2.731 -11.170 1.00 90.75 94 SER A O 1
ATOM 711 N N . CYS A 1 95 ? 2.732 3.250 -12.917 1.00 92.81 95 CYS A N 1
ATOM 712 C CA . CYS A 1 95 ? 1.539 2.632 -12.349 1.00 92.81 95 CYS A CA 1
ATOM 713 C C . CYS A 1 95 ? 1.615 1.093 -12.349 1.00 92.81 95 CYS A C 1
ATOM 715 O O . CYS A 1 95 ? 0.780 0.425 -11.739 1.00 92.81 95 CYS A O 1
ATOM 717 N N . GLU A 1 96 ? 2.608 0.527 -13.024 1.00 92.06 96 GLU A N 1
ATOM 718 C CA . GLU A 1 96 ? 3.068 -0.849 -12.915 1.00 92.06 96 GLU A CA 1
ATOM 719 C C . GLU A 1 96 ? 3.563 -1.186 -11.500 1.00 92.06 96 GLU A C 1
ATOM 721 O O . GLU A 1 96 ? 3.303 -2.292 -11.026 1.00 92.06 96 GLU A O 1
ATOM 726 N N . GLU A 1 97 ? 4.160 -0.224 -10.792 1.00 94.44 97 GLU A N 1
ATOM 727 C CA . GLU A 1 97 ? 4.526 -0.343 -9.381 1.00 94.44 97 GLU A CA 1
ATOM 728 C C . GLU A 1 97 ? 3.328 0.034 -8.503 1.00 94.44 97 GLU A C 1
ATOM 730 O O . GLU A 1 97 ? 2.685 1.077 -8.688 1.00 94.44 97 GLU A O 1
ATOM 735 N N . LYS A 1 98 ? 2.983 -0.833 -7.549 1.00 97.06 98 LYS A N 1
ATOM 736 C CA . LYS A 1 98 ? 1.726 -0.719 -6.798 1.00 97.06 98 LYS A CA 1
ATOM 737 C C . LYS A 1 98 ? 1.894 -0.935 -5.311 1.00 97.06 98 LYS A C 1
ATOM 739 O O . LYS A 1 98 ? 2.767 -1.668 -4.864 1.00 97.06 98 LYS A O 1
ATOM 744 N N . GLY A 1 99 ? 1.015 -0.300 -4.548 1.00 97.88 99 GLY A N 1
ATOM 745 C CA . GLY A 1 99 ? 0.978 -0.382 -3.100 1.00 97.88 99 GLY A CA 1
ATOM 746 C C . GLY A 1 99 ? -0.309 -1.019 -2.614 1.00 97.88 99 GLY A C 1
ATOM 747 O O . GLY A 1 99 ? -1.378 -0.787 -3.181 1.00 97.88 99 GLY A O 1
ATOM 748 N N . ALA A 1 100 ? -0.203 -1.777 -1.529 1.00 98.38 100 ALA A N 1
ATOM 749 C CA . ALA A 1 100 ? -1.336 -2.303 -0.790 1.00 98.38 100 ALA A CA 1
ATOM 750 C C . ALA A 1 100 ? -1.145 -2.112 0.716 1.00 98.38 100 ALA A C 1
ATOM 752 O O . ALA A 1 100 ? -0.037 -2.221 1.239 1.00 98.38 100 ALA A O 1
ATOM 753 N N . VAL A 1 101 ? -2.244 -1.890 1.427 1.00 98.44 101 VAL A N 1
ATOM 754 C CA . VAL A 1 101 ? -2.308 -1.985 2.886 1.00 98.44 101 VAL A CA 1
ATOM 755 C C . VAL A 1 101 ? -3.591 -2.701 3.285 1.00 98.44 101 VAL A C 1
ATOM 757 O O . VAL A 1 101 ? -4.660 -2.427 2.738 1.00 98.44 101 VAL A O 1
ATOM 760 N N . VAL A 1 102 ? -3.475 -3.644 4.219 1.00 98.56 102 VAL A N 1
ATOM 761 C CA . VAL A 1 102 ? -4.619 -4.296 4.855 1.00 98.56 102 VAL A CA 1
ATOM 762 C C . VAL A 1 102 ? -4.736 -3.783 6.282 1.00 98.56 102 VAL A C 1
ATOM 764 O O . VAL A 1 102 ? -3.770 -3.862 7.044 1.00 98.56 102 VAL A O 1
ATOM 767 N N . LEU A 1 103 ? -5.914 -3.271 6.635 1.00 98.25 103 LEU A N 1
ATOM 768 C CA . LEU A 1 103 ? -6.236 -2.802 7.978 1.00 98.25 103 LEU A CA 1
ATOM 769 C C . LEU A 1 103 ? -7.331 -3.658 8.615 1.00 98.25 103 LEU A C 1
ATOM 771 O O . LEU A 1 103 ? -8.265 -4.081 7.931 1.00 98.25 103 LEU A O 1
ATOM 775 N N . SER A 1 104 ? -7.243 -3.861 9.929 1.00 97.44 104 SER A N 1
ATOM 776 C CA . SER A 1 104 ? -8.342 -4.428 10.713 1.00 97.44 104 SER A CA 1
ATOM 777 C C . SER A 1 104 ? -9.555 -3.484 10.714 1.00 97.44 104 SER A C 1
ATOM 779 O O . SER A 1 104 ? -9.415 -2.300 10.383 1.00 97.44 104 SER A O 1
ATOM 781 N N . PRO A 1 105 ? -10.751 -3.947 11.124 1.00 96.44 105 PRO A N 1
ATOM 782 C CA . PRO A 1 105 ? -11.921 -3.080 11.278 1.00 96.44 105 PRO A CA 1
ATOM 783 C C . PRO A 1 105 ? -11.690 -1.889 12.221 1.00 96.44 105 PRO A C 1
ATOM 785 O O . PRO A 1 105 ? -12.348 -0.862 12.087 1.00 96.44 105 PRO A O 1
ATOM 788 N N . GLU A 1 106 ? -10.758 -2.028 13.164 1.00 95.50 106 GLU A N 1
ATOM 789 C CA . GLU A 1 106 ? -10.362 -1.009 14.139 1.00 95.50 106 GLU A CA 1
ATOM 790 C C . GLU A 1 106 ? -9.304 -0.030 13.602 1.00 95.50 106 GLU A C 1
ATOM 792 O O . GLU A 1 106 ? -8.945 0.918 14.301 1.00 95.50 106 GLU A O 1
ATOM 797 N N . GLY A 1 107 ? -8.801 -0.239 12.380 1.00 95.75 107 GLY A N 1
ATOM 798 C CA . GLY A 1 107 ? -7.831 0.654 11.746 1.00 95.75 107 GLY A CA 1
ATOM 799 C C . GLY A 1 107 ? -6.367 0.317 11.999 1.00 95.75 107 GLY A C 1
ATOM 800 O O . GLY A 1 107 ? -5.509 1.149 11.711 1.00 95.75 107 GLY A O 1
ATOM 801 N N . HIS A 1 108 ? -6.055 -0.870 12.521 1.00 96.19 108 HIS A N 1
ATOM 802 C CA . HIS A 1 108 ? -4.670 -1.306 12.713 1.00 96.19 108 HIS A CA 1
ATOM 803 C C . HIS A 1 108 ? -4.104 -1.905 11.434 1.00 96.19 108 HIS A C 1
ATOM 805 O O . HIS A 1 108 ? -4.765 -2.721 10.795 1.00 96.19 108 HIS A O 1
ATOM 811 N N . ILE A 1 109 ? -2.867 -1.556 11.081 1.00 97.50 109 ILE A N 1
ATOM 812 C CA . ILE A 1 109 ? -2.195 -2.163 9.927 1.00 97.50 109 ILE A CA 1
ATOM 813 C C . ILE A 1 109 ? -1.847 -3.623 10.250 1.00 97.50 109 ILE A C 1
ATOM 815 O O . ILE A 1 109 ? -1.095 -3.908 11.180 1.00 97.50 109 ILE A O 1
ATOM 819 N N . LEU A 1 110 ? -2.386 -4.547 9.453 1.00 97.06 110 LEU A N 1
ATOM 820 C CA . LEU A 1 110 ? -2.113 -5.986 9.542 1.00 97.06 110 LEU A CA 1
ATOM 821 C C . LEU A 1 110 ? -0.978 -6.392 8.600 1.00 97.06 110 LEU A C 1
ATOM 823 O O . LEU A 1 110 ? -0.122 -7.209 8.946 1.00 97.06 110 LEU A O 1
ATOM 827 N N . ALA A 1 111 ? -0.964 -5.793 7.408 1.00 98.00 111 ALA A N 1
ATOM 828 C CA . ALA A 1 111 ? 0.108 -5.944 6.441 1.00 98.00 111 ALA A CA 1
ATOM 829 C C . ALA A 1 111 ? 0.198 -4.726 5.512 1.00 98.00 111 ALA A C 1
ATOM 831 O O . ALA A 1 111 ? -0.815 -4.082 5.223 1.00 98.00 111 ALA A O 1
ATOM 832 N N . THR A 1 112 ? 1.390 -4.456 4.987 1.00 98.19 112 THR A N 1
ATOM 833 C CA . THR A 1 112 ? 1.610 -3.587 3.819 1.00 98.19 112 THR A CA 1
ATOM 834 C C . THR A 1 112 ? 2.292 -4.389 2.719 1.00 98.19 112 THR A C 1
ATOM 836 O O . THR A 1 112 ? 2.948 -5.392 2.997 1.00 98.19 112 THR A O 1
ATOM 839 N N . GLY A 1 113 ? 2.145 -3.967 1.469 1.00 97.25 113 GLY A N 1
ATOM 840 C CA . GLY A 1 113 ? 2.795 -4.625 0.348 1.00 97.25 113 GLY A CA 1
ATOM 841 C C . GLY A 1 113 ? 3.198 -3.665 -0.758 1.00 97.25 113 GLY A C 1
ATOM 842 O O . GLY A 1 113 ? 2.523 -2.657 -0.999 1.00 97.25 113 GLY A O 1
ATOM 843 N N . MET A 1 114 ? 4.288 -4.009 -1.436 1.00 97.38 114 MET A N 1
ATOM 844 C CA . MET A 1 114 ? 4.779 -3.345 -2.639 1.00 97.38 114 MET A CA 1
ATOM 845 C C . MET A 1 114 ? 4.860 -4.371 -3.763 1.00 97.38 114 MET A C 1
ATOM 847 O O . MET A 1 114 ? 5.511 -5.399 -3.617 1.00 97.38 114 MET A O 1
ATOM 851 N N . LEU A 1 115 ? 4.149 -4.106 -4.855 1.00 95.94 115 LEU A N 1
ATOM 852 C CA . LEU A 1 115 ? 4.324 -4.806 -6.118 1.00 95.94 115 LEU A CA 1
ATOM 853 C C . LEU A 1 115 ? 5.344 -4.013 -6.928 1.00 95.94 115 LEU A C 1
ATOM 855 O O . LEU A 1 115 ? 5.042 -2.894 -7.349 1.00 95.94 115 LEU A O 1
ATOM 859 N N . ASP A 1 116 ? 6.528 -4.570 -7.119 1.00 92.88 116 ASP A N 1
ATOM 860 C CA . ASP A 1 116 ? 7.647 -3.895 -7.759 1.00 92.88 116 ASP A CA 1
ATOM 861 C C . ASP A 1 116 ? 8.402 -4.824 -8.716 1.00 92.88 116 ASP A C 1
ATOM 863 O O . ASP A 1 116 ? 8.105 -6.012 -8.867 1.00 92.88 116 ASP A O 1
ATOM 867 N N . PHE A 1 117 ? 9.361 -4.242 -9.425 1.00 88.56 117 PHE A N 1
ATOM 868 C CA . PHE A 1 117 ? 10.198 -4.919 -10.402 1.00 88.56 117 PHE A CA 1
ATOM 869 C C . PHE A 1 117 ? 11.634 -4.697 -9.955 1.00 88.56 117 PHE A C 1
ATOM 871 O O . PHE A 1 117 ? 12.156 -3.613 -10.167 1.00 88.56 117 PHE A O 1
ATOM 878 N N . HIS A 1 118 ? 12.263 -5.668 -9.290 1.00 82.75 118 HIS A N 1
ATOM 879 C CA . HIS A 1 118 ? 13.522 -5.489 -8.547 1.00 82.75 118 HIS A CA 1
ATOM 880 C C . HIS A 1 118 ? 14.699 -4.960 -9.396 1.00 82.75 118 HIS A C 1
ATOM 882 O O . HIS A 1 118 ? 15.588 -5.708 -9.804 1.00 82.75 118 HIS A O 1
ATOM 888 N N . CYS A 1 119 ? 14.760 -3.648 -9.635 1.00 76.56 119 CYS A N 1
ATOM 889 C CA . CYS A 1 119 ? 15.767 -3.028 -10.499 1.00 76.56 119 CYS A CA 1
ATOM 890 C C . CYS A 1 119 ? 17.175 -3.156 -9.908 1.00 76.56 119 CYS A C 1
ATOM 892 O O . CYS A 1 119 ? 18.143 -3.364 -10.637 1.00 76.56 119 CYS A O 1
ATOM 894 N N . HIS A 1 120 ? 17.281 -3.123 -8.578 1.00 71.38 120 HIS A N 1
ATOM 895 C CA . HIS A 1 120 ? 18.538 -3.245 -7.837 1.00 71.38 120 HIS A CA 1
ATOM 896 C C . HIS A 1 120 ? 19.247 -4.600 -8.031 1.00 71.38 120 HIS A C 1
ATOM 898 O O . HIS A 1 120 ? 20.445 -4.713 -7.769 1.00 71.38 120 HIS A O 1
ATOM 904 N N . LYS A 1 121 ? 18.525 -5.646 -8.465 1.00 70.44 121 LYS A N 1
ATOM 905 C CA . LYS A 1 121 ? 19.101 -6.972 -8.749 1.00 70.44 121 LYS A CA 1
ATOM 906 C C . LYS A 1 121 ? 19.782 -7.031 -10.117 1.00 70.44 121 LYS A C 1
ATOM 908 O O . LYS A 1 121 ? 20.500 -7.993 -10.400 1.00 70.44 121 LYS A O 1
ATOM 913 N N . THR A 1 122 ? 19.594 -6.021 -10.969 1.00 62.72 122 THR A N 1
ATOM 914 C CA . THR A 1 122 ? 20.276 -5.969 -12.263 1.00 62.72 122 THR A CA 1
ATOM 915 C C . THR A 1 122 ? 21.717 -5.472 -12.097 1.00 62.72 122 THR A C 1
ATOM 917 O O . THR A 1 122 ? 21.972 -4.524 -11.353 1.00 62.7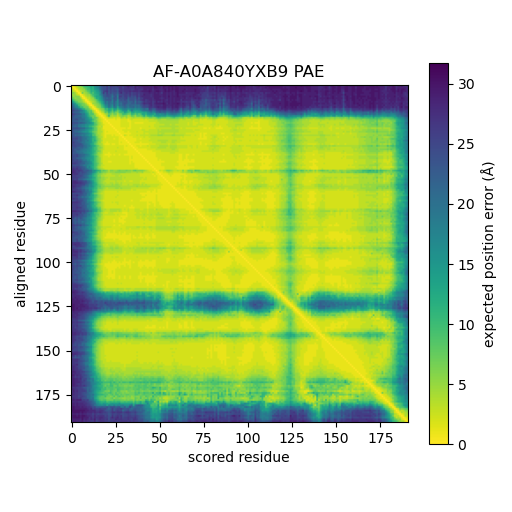2 122 THR A O 1
ATOM 920 N N . PRO A 1 123 ? 22.712 -6.118 -12.738 1.00 63.50 123 PRO A N 1
ATOM 921 C CA . PRO A 1 123 ? 24.096 -5.668 -12.653 1.00 63.50 123 PRO A CA 1
ATOM 922 C C . PRO A 1 123 ? 24.246 -4.225 -13.161 1.00 63.50 123 PRO A C 1
ATOM 924 O O . PRO A 1 123 ? 23.597 -3.869 -14.142 1.00 63.50 123 PRO A O 1
ATOM 927 N N . PRO A 1 124 ? 25.184 -3.424 -12.620 1.00 59.66 124 PRO A N 1
ATOM 928 C CA . PRO A 1 124 ? 25.316 -1.987 -12.917 1.00 59.66 124 PRO A CA 1
ATOM 929 C C . PRO A 1 124 ? 25.625 -1.639 -14.388 1.00 59.66 124 PRO A C 1
ATOM 931 O O . PRO A 1 124 ? 25.681 -0.469 -14.752 1.00 59.66 124 PRO A O 1
ATOM 934 N N . TYR A 1 125 ? 25.857 -2.640 -15.240 1.00 52.47 125 TYR A N 1
ATOM 935 C CA . TYR A 1 125 ? 26.101 -2.502 -16.678 1.00 52.47 125 TYR A CA 1
ATOM 936 C C . TYR A 1 125 ? 24.901 -2.916 -17.551 1.00 52.47 125 TYR A C 1
ATOM 938 O O . TYR A 1 125 ? 25.012 -2.904 -18.776 1.00 52.47 125 TYR A O 1
ATOM 946 N N . GLN A 1 126 ? 23.765 -3.285 -16.955 1.00 56.62 126 GLN A N 1
ATOM 947 C CA . GLN A 1 126 ? 22.502 -3.518 -17.651 1.00 56.62 126 GLN A CA 1
ATOM 948 C C . GLN A 1 126 ? 21.475 -2.510 -17.142 1.00 56.62 126 GLN A C 1
ATOM 950 O O . GLN A 1 126 ? 21.121 -2.516 -15.972 1.00 56.62 126 GLN A O 1
ATOM 955 N N . ALA A 1 127 ? 21.010 -1.625 -18.022 1.00 60.78 127 ALA A N 1
ATOM 956 C CA . ALA A 1 127 ? 19.879 -0.766 -17.706 1.00 60.78 127 ALA A CA 1
ATOM 957 C C . ALA A 1 127 ? 18.592 -1.592 -17.821 1.00 60.78 127 ALA A C 1
ATOM 959 O O . ALA A 1 127 ? 18.314 -2.149 -18.884 1.00 60.78 127 ALA A O 1
ATOM 960 N N . GLY A 1 128 ? 17.818 -1.669 -16.744 1.00 68.12 128 GLY A N 1
ATOM 961 C CA . GLY A 1 128 ? 16.511 -2.314 -16.745 1.00 68.12 128 GLY A CA 1
ATOM 962 C C . GLY A 1 128 ? 16.136 -2.858 -15.376 1.00 68.12 128 GLY A C 1
ATOM 963 O O . GLY A 1 128 ? 16.949 -2.880 -14.461 1.00 68.12 128 GLY A O 1
ATOM 964 N N . CYS A 1 129 ? 14.895 -3.300 -15.252 1.00 80.69 129 CYS A N 1
ATOM 965 C CA . CYS A 1 129 ? 14.396 -3.998 -14.076 1.00 80.69 129 CYS A CA 1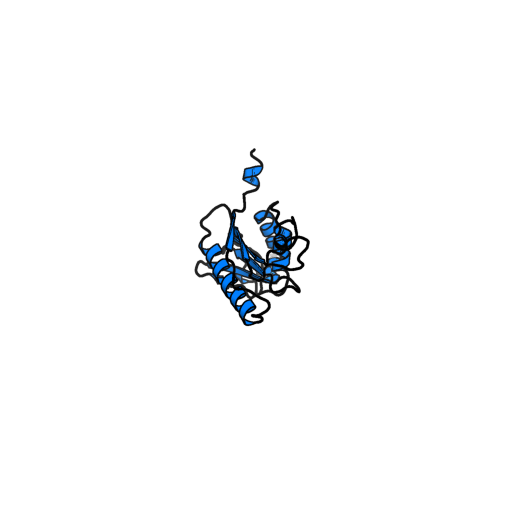
ATOM 966 C C . CYS A 1 129 ? 14.042 -5.435 -14.459 1.00 80.69 129 CYS A C 1
ATOM 968 O O . CYS A 1 129 ? 14.012 -5.788 -15.645 1.00 80.69 129 CYS A O 1
ATOM 970 N N . GLU A 1 130 ? 13.769 -6.281 -13.468 1.00 83.44 130 GLU A N 1
ATOM 971 C CA . GLU A 1 130 ? 13.105 -7.553 -13.744 1.00 83.44 130 GLU A CA 1
ATOM 972 C C . GLU A 1 130 ? 11.802 -7.291 -14.519 1.00 83.44 130 GLU A C 1
ATOM 974 O O . GLU A 1 130 ? 11.136 -6.286 -14.307 1.00 83.44 130 GLU A O 1
ATOM 979 N N . ARG A 1 131 ? 11.435 -8.166 -15.461 1.00 83.38 131 ARG A N 1
ATOM 980 C CA . ARG A 1 131 ? 10.193 -7.986 -16.244 1.00 83.38 131 ARG A CA 1
ATOM 981 C C . ARG A 1 131 ? 8.959 -8.531 -15.538 1.00 83.38 131 ARG A C 1
ATOM 983 O O . ARG A 1 131 ? 7.840 -8.228 -15.938 1.00 83.38 131 ARG A O 1
ATOM 990 N N . GLY A 1 132 ? 9.156 -9.420 -14.571 1.00 85.50 132 GLY A N 1
ATOM 991 C CA . GLY A 1 132 ? 8.076 -10.011 -13.798 1.00 85.50 132 GLY A CA 1
ATOM 992 C C . GLY A 1 132 ? 7.972 -9.291 -12.460 1.00 85.50 132 GLY A C 1
ATOM 993 O O . GLY A 1 132 ? 9.012 -9.090 -11.836 1.00 85.50 132 GLY A O 1
ATOM 994 N N . PRO A 1 133 ? 6.765 -8.910 -12.021 1.00 91.44 133 PRO A N 1
ATOM 995 C CA . PRO A 1 133 ? 6.619 -8.242 -10.744 1.00 91.44 133 PRO A CA 1
ATOM 996 C C . PRO A 1 133 ? 6.762 -9.235 -9.588 1.00 91.44 133 PRO A C 1
ATOM 998 O O . PRO A 1 133 ? 6.305 -10.385 -9.681 1.00 91.44 133 PRO A O 1
ATOM 1001 N N . THR A 1 134 ? 7.327 -8.752 -8.489 1.00 93.00 134 THR A N 1
ATOM 1002 C CA . THR A 1 134 ? 7.377 -9.425 -7.191 1.00 93.00 134 THR A CA 1
ATOM 1003 C C . THR A 1 134 ? 6.522 -8.647 -6.200 1.00 93.00 134 THR A C 1
ATOM 1005 O O . THR A 1 134 ? 6.396 -7.432 -6.299 1.00 93.00 134 THR A O 1
ATOM 1008 N N . LEU A 1 135 ? 5.867 -9.351 -5.276 1.00 96.06 135 LEU A N 1
ATOM 1009 C CA . LEU A 1 135 ? 5.175 -8.719 -4.157 1.00 96.06 135 LEU A CA 1
ATOM 1010 C C . LEU A 1 135 ? 6.013 -8.868 -2.887 1.00 96.06 135 LEU A C 1
ATOM 1012 O O . LEU A 1 135 ? 6.081 -9.960 -2.324 1.00 96.06 135 LEU A O 1
ATOM 1016 N N . ASP A 1 136 ? 6.573 -7.774 -2.394 1.00 95.62 136 ASP A N 1
ATOM 1017 C CA . ASP A 1 136 ? 7.163 -7.702 -1.061 1.00 95.62 136 ASP A CA 1
ATOM 1018 C C . ASP A 1 136 ? 6.081 -7.360 -0.031 1.00 95.62 136 ASP A C 1
ATOM 1020 O O . ASP A 1 136 ? 5.410 -6.336 -0.153 1.00 95.62 136 ASP A O 1
ATOM 1024 N N . VAL A 1 137 ? 5.893 -8.211 0.983 1.00 96.44 137 VAL A N 1
ATOM 1025 C CA . VAL A 1 137 ? 4.861 -8.048 2.023 1.00 96.44 137 VAL A CA 1
ATOM 1026 C C . VAL A 1 137 ? 5.501 -7.869 3.391 1.00 96.44 137 VAL A C 1
ATOM 1028 O O . VAL A 1 137 ? 6.311 -8.688 3.814 1.00 96.44 137 VAL A O 1
ATOM 1031 N N . PHE A 1 138 ? 5.071 -6.845 4.120 1.00 96.38 138 PHE A N 1
ATOM 1032 C CA . PHE A 1 138 ? 5.464 -6.563 5.496 1.00 96.38 138 PHE A CA 1
ATOM 1033 C C . PHE A 1 138 ? 4.292 -6.880 6.414 1.00 96.38 138 PHE A C 1
ATOM 1035 O O . PHE A 1 138 ? 3.232 -6.273 6.287 1.00 96.38 138 PHE A O 1
ATOM 1042 N N . VAL A 1 139 ? 4.466 -7.833 7.326 1.00 94.75 139 VAL A N 1
ATOM 1043 C CA . VAL A 1 139 ? 3.375 -8.361 8.163 1.00 94.75 139 VAL A CA 1
ATOM 1044 C C . VAL A 1 139 ? 3.583 -7.984 9.625 1.00 94.75 139 VAL A C 1
ATOM 1046 O O . VAL A 1 139 ? 4.702 -8.091 10.135 1.00 94.75 139 VAL A O 1
ATOM 1049 N N . ALA A 1 140 ? 2.506 -7.583 10.308 1.00 91.50 140 ALA A N 1
ATOM 1050 C CA . ALA A 1 140 ? 2.512 -7.337 11.748 1.00 91.50 140 ALA A CA 1
ATOM 1051 C C . ALA A 1 140 ? 3.074 -8.547 12.518 1.00 91.50 140 ALA A C 1
ATOM 1053 O O . ALA A 1 140 ? 2.717 -9.693 12.251 1.00 91.50 140 ALA A O 1
ATOM 1054 N N . HIS A 1 141 ? 3.923 -8.295 13.519 1.00 84.69 141 HIS A N 1
ATOM 1055 C CA . HIS A 1 141 ? 4.573 -9.364 14.285 1.00 84.69 141 HIS A CA 1
ATOM 1056 C C . HIS A 1 141 ? 3.592 -10.241 15.079 1.00 84.69 141 HIS A C 1
ATOM 1058 O O . HIS A 1 141 ? 3.796 -11.446 15.227 1.00 84.69 141 HIS A O 1
ATOM 1064 N N . HIS A 1 142 ? 2.550 -9.624 15.637 1.00 82.56 142 HIS A N 1
ATOM 1065 C CA . HIS A 1 142 ? 1.635 -10.265 16.576 1.00 82.56 142 HIS A CA 1
ATOM 1066 C C . HIS A 1 142 ? 0.289 -10.549 15.934 1.00 82.56 142 HIS A C 1
ATOM 1068 O O . HIS A 1 142 ? -0.334 -9.630 15.416 1.00 82.56 142 HIS A O 1
ATOM 1074 N N . GLY A 1 143 ? -0.196 -11.780 16.071 1.00 84.88 143 GLY A N 1
ATOM 1075 C CA . GLY A 1 143 ? -1.480 -12.212 15.526 1.00 84.88 143 GLY A CA 1
ATOM 1076 C C . GLY A 1 143 ? -1.322 -13.151 14.334 1.00 84.88 143 GLY A C 1
ATOM 1077 O O . GLY A 1 143 ? -0.215 -13.440 13.884 1.00 84.88 143 GLY A O 1
ATOM 1078 N N . ASP A 1 144 ? -2.450 -13.670 13.863 1.00 88.94 144 ASP A N 1
ATOM 1079 C CA . ASP A 1 144 ? -2.521 -14.541 12.696 1.00 88.94 144 ASP A CA 1
ATOM 1080 C C . ASP A 1 144 ? -3.027 -13.744 11.492 1.00 88.94 144 ASP A C 1
ATOM 1082 O O . ASP A 1 144 ? -4.224 -13.512 11.350 1.00 88.94 144 ASP A O 1
ATOM 1086 N N . HIS A 1 145 ? -2.100 -13.321 10.632 1.00 93.88 145 HIS A N 1
ATOM 1087 C CA . HIS A 1 145 ? -2.384 -12.423 9.504 1.00 93.88 145 HIS A CA 1
ATOM 1088 C C . HIS A 1 145 ? -2.414 -13.141 8.157 1.00 93.88 145 HIS A C 1
ATOM 1090 O O . HIS A 1 145 ? -2.259 -12.513 7.108 1.00 93.88 145 HIS A O 1
ATOM 1096 N N . ARG A 1 146 ? -2.606 -14.467 8.154 1.00 92.88 146 ARG A N 1
ATOM 1097 C CA . ARG A 1 146 ? -2.620 -15.258 6.912 1.00 92.88 146 ARG A CA 1
ATOM 1098 C C . ARG A 1 146 ? -3.671 -14.768 5.917 1.00 92.88 146 ARG A C 1
ATOM 1100 O O . ARG A 1 146 ? -3.401 -14.763 4.719 1.00 92.88 146 ARG A O 1
ATOM 1107 N N . ASP A 1 147 ? -4.830 -14.320 6.393 1.00 95.12 147 ASP A N 1
ATOM 1108 C CA . ASP A 1 147 ? -5.894 -13.804 5.526 1.00 95.12 147 ASP A CA 1
ATOM 1109 C C . ASP A 1 147 ? -5.510 -12.475 4.861 1.00 95.12 147 ASP A C 1
ATOM 1111 O O . ASP A 1 147 ? -5.779 -12.295 3.670 1.00 95.12 147 ASP A O 1
ATOM 1115 N N . ALA A 1 148 ? -4.815 -11.588 5.584 1.00 96.12 148 ALA A N 1
ATOM 1116 C CA . ALA A 1 148 ? -4.300 -10.329 5.049 1.00 96.12 148 ALA A CA 1
ATOM 1117 C C . ALA A 1 148 ? -3.253 -10.582 3.953 1.00 96.12 148 ALA A C 1
ATOM 1119 O O . ALA A 1 148 ? -3.373 -10.062 2.841 1.00 96.12 148 ALA A O 1
ATOM 1120 N N . VAL A 1 149 ? -2.280 -11.459 4.221 1.00 95.69 149 VAL A N 1
ATOM 1121 C CA . VAL A 1 149 ? -1.258 -11.855 3.236 1.00 95.69 149 VAL A CA 1
ATOM 1122 C C . VAL A 1 149 ? -1.896 -12.530 2.021 1.00 95.69 149 VAL A C 1
ATOM 1124 O O . VAL A 1 149 ? -1.564 -12.215 0.878 1.00 95.69 149 VAL A O 1
ATOM 1127 N N . ALA A 1 150 ? -2.857 -13.431 2.237 1.00 96.12 150 ALA A N 1
ATOM 1128 C CA . ALA A 1 150 ? -3.562 -14.101 1.150 1.00 96.12 150 ALA A CA 1
ATOM 1129 C C . ALA A 1 150 ? -4.383 -13.117 0.301 1.00 96.12 150 ALA A C 1
ATOM 1131 O O . ALA A 1 150 ? -4.460 -13.281 -0.917 1.00 96.12 150 ALA A O 1
ATOM 1132 N N . ALA A 1 151 ? -4.989 -12.095 0.913 1.00 97.12 151 ALA A N 1
ATOM 1133 C CA . ALA A 1 151 ? -5.683 -11.035 0.189 1.00 97.12 151 ALA A CA 1
ATOM 1134 C C . ALA A 1 151 ? -4.720 -10.224 -0.686 1.00 97.12 151 ALA A C 1
ATOM 1136 O O . ALA A 1 151 ? -5.002 -10.039 -1.871 1.00 97.12 151 ALA A O 1
ATOM 1137 N N . MET A 1 152 ? -3.562 -9.829 -0.148 1.00 97.00 152 MET A N 1
ATOM 1138 C CA . MET A 1 152 ? -2.531 -9.126 -0.917 1.00 97.00 152 MET A CA 1
ATOM 1139 C C . MET A 1 152 ? -1.983 -9.970 -2.064 1.00 97.00 152 MET A C 1
ATOM 1141 O O . MET A 1 152 ? -1.875 -9.477 -3.181 1.00 97.00 152 MET A O 1
ATOM 1145 N N . ARG A 1 153 ? -1.711 -11.258 -1.830 1.00 96.31 153 ARG A N 1
ATOM 1146 C CA . ARG A 1 153 ? -1.267 -12.183 -2.881 1.00 96.31 153 ARG A CA 1
ATOM 1147 C C . ARG A 1 153 ? -2.270 -12.253 -4.030 1.00 96.31 153 ARG A C 1
ATOM 1149 O O . ARG A 1 153 ? -1.885 -12.071 -5.179 1.00 96.31 153 ARG A O 1
ATOM 1156 N N . ARG A 1 154 ? -3.557 -12.467 -3.730 1.00 96.62 154 ARG A N 1
ATOM 1157 C CA . ARG A 1 154 ? -4.611 -12.526 -4.762 1.00 96.62 154 ARG A CA 1
ATOM 1158 C C . ARG A 1 154 ? -4.726 -11.216 -5.536 1.00 96.62 154 ARG A C 1
ATOM 1160 O O . ARG A 1 154 ? -4.913 -11.236 -6.750 1.00 96.62 154 ARG A O 1
ATOM 1167 N N . TRP A 1 155 ? -4.625 -10.085 -4.840 1.00 96.94 155 TRP A N 1
ATOM 1168 C CA . TRP A 1 155 ? -4.610 -8.771 -5.474 1.00 96.94 155 TRP A CA 1
ATOM 1169 C C . TRP A 1 155 ? -3.408 -8.615 -6.417 1.00 96.94 155 TRP A C 1
ATOM 1171 O O . TRP A 1 155 ? -3.593 -8.270 -7.583 1.00 96.94 155 TRP A O 1
ATOM 1181 N N . ALA A 1 156 ? -2.201 -8.931 -5.949 1.00 96.00 156 ALA A N 1
ATOM 1182 C CA . ALA A 1 156 ? -0.972 -8.835 -6.728 1.00 96.00 156 ALA A CA 1
ATOM 1183 C C . ALA A 1 156 ? -1.004 -9.728 -7.973 1.00 96.00 156 ALA A C 1
ATOM 1185 O O . ALA A 1 156 ? -0.678 -9.270 -9.065 1.00 96.00 156 ALA A O 1
ATOM 1186 N N . GLU A 1 157 ? -1.471 -10.971 -7.836 1.00 94.81 157 GLU A N 1
ATOM 1187 C CA . GLU A 1 157 ? -1.655 -11.898 -8.956 1.00 94.81 157 GLU A CA 1
ATOM 1188 C C . GLU A 1 157 ? -2.621 -11.328 -10.003 1.00 94.81 157 GLU A C 1
ATOM 1190 O O . GLU A 1 157 ? -2.322 -11.345 -11.199 1.00 94.81 157 GLU A O 1
ATOM 1195 N N . ALA A 1 158 ? -3.756 -10.767 -9.571 1.00 95.12 158 ALA A N 1
ATOM 1196 C CA . ALA A 1 158 ? -4.708 -10.132 -10.477 1.00 95.12 158 ALA A CA 1
ATOM 1197 C C . ALA A 1 158 ? -4.079 -8.940 -11.219 1.00 95.12 158 ALA A C 1
ATOM 1199 O O . ALA A 1 158 ? -4.227 -8.828 -12.437 1.00 95.12 158 ALA A O 1
ATOM 1200 N N . LYS A 1 159 ? -3.319 -8.091 -10.516 1.00 94.31 159 LYS A N 1
ATOM 1201 C CA . LYS A 1 159 ? -2.631 -6.938 -11.117 1.00 94.31 159 LYS A CA 1
ATOM 1202 C C . LYS A 1 159 ? -1.504 -7.336 -12.062 1.00 94.31 159 LYS A C 1
ATOM 1204 O O . LYS A 1 159 ? -1.391 -6.754 -13.138 1.00 94.31 159 LYS A O 1
ATOM 1209 N N . ALA A 1 160 ? -0.729 -8.361 -11.732 1.00 90.38 160 ALA A N 1
ATOM 1210 C CA . ALA A 1 160 ? 0.291 -8.893 -12.626 1.00 90.38 160 ALA A CA 1
ATOM 1211 C C . ALA A 1 160 ? -0.323 -9.450 -13.924 1.00 90.38 160 ALA A C 1
ATOM 1213 O O . ALA A 1 160 ? 0.216 -9.236 -15.008 1.00 90.38 160 ALA A O 1
ATOM 1214 N N . VAL A 1 161 ? -1.484 -10.113 -13.839 1.00 90.19 161 VAL A N 1
ATOM 1215 C CA . VAL A 1 161 ? -2.225 -10.579 -15.023 1.00 90.19 161 VAL A CA 1
ATOM 1216 C C . VAL A 1 161 ? -2.743 -9.409 -15.865 1.00 90.19 161 VAL A C 1
ATOM 1218 O O . VAL A 1 161 ? -2.691 -9.488 -17.092 1.00 90.19 161 VAL A O 1
ATOM 1221 N N . GLU A 1 162 ? -3.240 -8.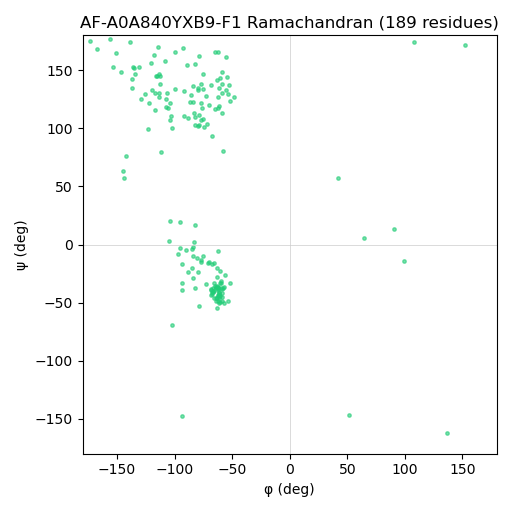337 -15.241 1.00 91.38 162 GLU A N 1
ATOM 1222 C CA . GLU A 1 162 ? -3.644 -7.112 -15.948 1.00 91.38 162 GLU A CA 1
ATOM 1223 C C . GLU A 1 162 ? -2.465 -6.504 -16.725 1.00 91.38 162 GLU A C 1
ATOM 1225 O O . GLU A 1 162 ? -2.601 -6.257 -17.924 1.00 91.38 162 GLU A O 1
ATOM 1230 N N . LEU A 1 163 ? -1.302 -6.345 -16.080 1.00 87.38 163 LEU A N 1
ATOM 1231 C CA . LEU A 1 163 ? -0.083 -5.812 -16.703 1.00 87.38 163 LEU A CA 1
ATOM 1232 C C . LEU A 1 163 ? 0.383 -6.681 -17.876 1.00 87.38 163 LEU A C 1
ATOM 1234 O O . LEU A 1 163 ? 0.565 -6.185 -18.987 1.00 87.38 163 LEU A O 1
ATOM 1238 N N . TYR A 1 164 ? 0.483 -7.996 -17.663 1.00 84.81 164 TYR A N 1
ATOM 1239 C CA . TYR A 1 164 ? 0.888 -8.938 -18.706 1.00 84.81 164 TYR A CA 1
ATOM 1240 C C . TYR A 1 164 ? -0.057 -8.931 -19.916 1.00 84.81 164 TYR A C 1
ATOM 1242 O O . TYR A 1 164 ? 0.385 -9.050 -21.055 1.00 84.81 164 TYR A O 1
ATOM 1250 N N . ARG A 1 165 ? -1.369 -8.789 -19.694 1.00 87.12 165 ARG A N 1
ATOM 1251 C CA . ARG A 1 165 ? -2.351 -8.720 -20.789 1.00 87.12 165 ARG A CA 1
ATOM 1252 C C . ARG A 1 165 ? -2.299 -7.402 -21.549 1.00 87.12 165 ARG A C 1
ATOM 1254 O O . ARG A 1 165 ? -2.578 -7.410 -22.745 1.00 87.12 165 ARG A O 1
ATOM 1261 N N . ALA A 1 166 ? -2.005 -6.300 -20.865 1.00 87.25 166 ALA A N 1
ATOM 1262 C CA . ALA A 1 166 ? -1.887 -4.993 -21.494 1.00 87.25 166 ALA A CA 1
ATOM 1263 C C . ALA A 1 166 ? -0.652 -4.927 -22.404 1.00 87.25 166 ALA A C 1
ATOM 1265 O O . ALA A 1 166 ? -0.756 -4.447 -23.531 1.00 87.25 166 ALA A O 1
ATOM 1266 N N . GLU A 1 167 ? 0.486 -5.457 -21.942 1.00 84.75 167 GLU A N 1
ATOM 1267 C CA . GLU A 1 167 ? 1.767 -5.371 -22.653 1.00 84.75 167 GLU A CA 1
ATOM 1268 C C . GLU A 1 167 ? 2.596 -6.668 -22.525 1.00 84.75 167 GLU A C 1
ATOM 1270 O O . GLU A 1 167 ? 3.585 -6.727 -21.788 1.00 84.75 167 GLU A O 1
ATOM 1275 N N . PRO A 1 168 ? 2.238 -7.736 -23.260 1.00 81.12 168 PRO A N 1
ATOM 1276 C CA . PRO A 1 168 ? 2.866 -9.054 -23.109 1.00 81.12 168 PRO A CA 1
ATOM 1277 C C . PRO A 1 168 ? 4.338 -9.106 -23.548 1.00 81.12 168 PRO A C 1
ATOM 1279 O O . PRO A 1 168 ? 5.044 -10.057 -23.213 1.00 81.12 168 PRO A O 1
ATOM 1282 N N . GLU A 1 169 ? 4.806 -8.115 -24.311 1.00 83.62 169 GLU A N 1
ATOM 1283 C CA . GLU A 1 169 ? 6.216 -7.990 -24.704 1.00 83.62 169 GLU A CA 1
ATOM 1284 C C . GLU A 1 169 ? 7.063 -7.294 -23.622 1.00 83.62 169 GLU A C 1
ATOM 1286 O O . GLU A 1 169 ? 8.251 -7.603 -23.477 1.00 83.62 169 GLU A O 1
ATOM 1291 N N . SER A 1 170 ? 6.441 -6.410 -22.831 1.00 79.69 170 SER A N 1
ATOM 1292 C CA . SER A 1 170 ? 7.075 -5.634 -21.757 1.00 79.69 170 SER A CA 1
ATOM 1293 C C . SER A 1 170 ? 7.195 -6.437 -20.459 1.00 79.69 170 SER A C 1
ATOM 1295 O O . SER A 1 170 ? 8.215 -6.357 -19.772 1.00 79.69 170 SER A O 1
ATOM 1297 N N . PHE A 1 171 ? 6.188 -7.257 -20.141 1.00 82.44 171 PHE A N 1
ATOM 1298 C CA . PHE A 1 171 ? 6.078 -7.927 -18.845 1.00 82.44 171 PHE A CA 1
ATOM 1299 C C . PHE A 1 171 ? 6.220 -9.448 -18.926 1.00 82.44 171 PHE A C 1
ATOM 1301 O O . PHE A 1 171 ? 5.798 -10.104 -19.878 1.00 82.44 171 PHE A O 1
ATOM 1308 N N . ALA A 1 172 ? 6.796 -10.025 -17.875 1.00 81.75 172 ALA A N 1
ATOM 1309 C CA . ALA A 1 172 ? 6.788 -11.457 -17.615 1.00 81.75 172 ALA A CA 1
ATOM 1310 C C . ALA A 1 172 ? 5.707 -11.798 -16.567 1.00 81.75 172 ALA A C 1
ATOM 1312 O O . ALA A 1 172 ? 5.196 -10.903 -15.891 1.00 81.75 172 ALA A O 1
ATOM 1313 N N . PRO A 1 173 ? 5.340 -13.083 -16.408 1.00 83.12 173 PRO A N 1
ATOM 1314 C CA . PRO A 1 173 ? 4.406 -13.506 -15.365 1.00 83.12 173 PRO A CA 1
ATOM 1315 C C . PRO A 1 173 ? 4.840 -13.085 -13.950 1.00 83.12 173 PRO A C 1
ATOM 1317 O O . PRO A 1 173 ? 6.016 -12.819 -13.706 1.00 83.12 173 PRO A O 1
ATOM 1320 N N . PHE A 1 174 ? 3.890 -13.077 -13.011 1.00 84.19 174 PHE A N 1
ATOM 1321 C CA . PHE A 1 174 ? 4.138 -12.837 -11.584 1.00 84.19 174 PHE A CA 1
ATOM 1322 C C . PHE A 1 174 ? 5.215 -13.784 -11.038 1.00 84.19 174 PHE A C 1
ATOM 1324 O O . PHE A 1 174 ? 5.126 -14.996 -11.246 1.00 84.19 174 PHE A O 1
ATOM 1331 N N . GLN A 1 175 ? 6.226 -13.238 -10.359 1.00 82.69 175 GLN A N 1
ATOM 1332 C CA . GLN A 1 175 ? 7.383 -14.013 -9.893 1.00 82.69 175 GLN A CA 1
ATOM 1333 C C . GLN A 1 175 ? 7.164 -14.635 -8.512 1.00 82.69 175 GLN A C 1
ATOM 1335 O O . GLN A 1 175 ? 7.767 -15.660 -8.195 1.00 82.69 175 GLN A O 1
ATOM 1340 N N . GLY A 1 176 ? 6.258 -14.073 -7.709 1.00 83.31 176 GLY A N 1
ATOM 1341 C CA . GLY A 1 176 ? 5.895 -14.616 -6.408 1.00 83.31 176 GLY A CA 1
ATOM 1342 C C . GLY A 1 176 ? 5.773 -13.547 -5.332 1.00 83.31 176 GLY A C 1
ATOM 1343 O O . GLY A 1 176 ? 5.609 -12.362 -5.611 1.00 83.31 176 GLY A O 1
ATOM 1344 N N . VAL A 1 177 ? 5.820 -13.999 -4.081 1.00 82.75 177 VAL A N 1
ATOM 1345 C CA . VAL A 1 177 ? 5.669 -13.149 -2.898 1.00 82.75 177 VAL A CA 1
ATOM 1346 C C . VAL A 1 177 ? 6.862 -13.368 -1.981 1.00 82.75 177 VAL A C 1
ATOM 1348 O O . VAL A 1 177 ? 7.160 -14.514 -1.634 1.00 82.75 177 VAL A O 1
ATOM 1351 N N . GLU A 1 178 ? 7.495 -12.278 -1.564 1.00 84.12 178 GLU A N 1
ATOM 1352 C CA . GLU A 1 178 ? 8.529 -12.242 -0.536 1.00 84.12 178 GLU A CA 1
ATOM 1353 C C . GLU A 1 178 ? 7.921 -11.681 0.762 1.00 84.12 178 GLU A C 1
ATOM 1355 O O . GLU A 1 178 ? 7.619 -10.496 0.874 1.00 84.12 178 GLU A O 1
ATOM 1360 N N . GLU A 1 179 ? 7.699 -12.543 1.758 1.00 82.88 179 GLU A N 1
ATOM 1361 C CA . GLU A 1 179 ? 7.111 -12.149 3.046 1.00 82.88 179 GLU A CA 1
ATOM 1362 C C . GLU A 1 179 ? 8.204 -11.780 4.058 1.00 82.88 179 GLU A C 1
ATOM 1364 O O . GLU A 1 179 ? 9.171 -12.519 4.260 1.00 82.88 179 GLU A O 1
ATOM 1369 N N . ARG A 1 180 ? 8.038 -10.639 4.728 1.00 83.19 180 ARG A N 1
ATOM 1370 C CA . ARG A 1 180 ? 8.972 -10.086 5.709 1.00 83.19 180 ARG A CA 1
ATOM 1371 C C . ARG A 1 180 ? 8.210 -9.747 6.988 1.00 83.19 180 ARG A C 1
ATOM 1373 O O . ARG A 1 180 ? 7.217 -9.023 6.978 1.00 83.19 180 ARG A O 1
ATOM 1380 N N . GLY A 1 181 ? 8.674 -10.282 8.113 1.00 68.94 181 GLY A N 1
ATOM 1381 C CA . GLY A 1 181 ? 8.131 -9.917 9.418 1.00 68.94 181 GLY A CA 1
ATOM 1382 C C . GLY A 1 181 ? 8.577 -8.511 9.803 1.00 68.94 181 GLY A C 1
ATOM 1383 O O . GLY A 1 181 ? 9.774 -8.223 9.795 1.00 68.94 181 GLY A O 1
ATOM 1384 N N . VAL A 1 182 ? 7.631 -7.652 10.170 1.00 70.38 182 VAL A N 1
ATOM 1385 C CA . VAL A 1 182 ? 7.937 -6.361 10.785 1.00 70.38 182 VAL A CA 1
ATOM 1386 C C . VAL A 1 182 ? 8.324 -6.613 12.233 1.00 70.38 182 VAL A C 1
ATOM 1388 O O . VAL A 1 182 ? 7.528 -7.136 13.008 1.00 70.38 182 VAL A O 1
ATOM 1391 N N . LEU A 1 183 ? 9.557 -6.284 12.603 1.00 55.53 183 LEU A N 1
ATOM 1392 C CA . LEU A 1 183 ? 10.024 -6.422 13.980 1.00 55.53 183 LEU A CA 1
ATOM 1393 C C . LEU A 1 183 ? 9.513 -5.242 14.815 1.00 55.53 183 LEU A C 1
ATOM 1395 O O . LEU A 1 183 ? 9.654 -4.094 14.403 1.00 55.53 183 LEU A O 1
ATOM 1399 N N . ASP A 1 184 ? 8.965 -5.513 16.001 1.00 53.41 184 ASP A N 1
ATOM 1400 C CA . ASP A 1 184 ? 8.602 -4.457 16.951 1.00 53.41 184 ASP A CA 1
ATOM 1401 C C . ASP A 1 184 ? 9.873 -3.728 17.427 1.00 53.41 184 ASP A C 1
ATOM 1403 O O . ASP A 1 184 ? 10.743 -4.318 18.074 1.00 53.41 184 ASP A O 1
ATOM 1407 N N . GLU A 1 185 ? 9.993 -2.432 17.128 1.00 46.06 185 GLU A N 1
ATOM 1408 C CA . GLU A 1 185 ? 11.109 -1.604 17.597 1.00 46.06 185 GLU A CA 1
ATOM 1409 C C . GLU A 1 185 ? 11.190 -1.527 19.131 1.00 46.06 185 GLU A C 1
ATOM 1411 O O . GLU A 1 185 ? 12.274 -1.290 19.674 1.00 46.06 185 GLU A O 1
ATOM 1416 N N . ARG A 1 186 ? 10.086 -1.761 19.860 1.00 50.31 186 ARG A N 1
ATOM 1417 C CA . ARG A 1 186 ? 10.110 -1.857 21.331 1.00 50.31 186 ARG A CA 1
ATOM 1418 C C . ARG A 1 186 ? 10.918 -3.064 21.796 1.00 50.31 186 ARG A C 1
ATOM 1420 O O . ARG A 1 186 ? 11.681 -2.935 22.744 1.00 50.31 186 ARG A O 1
ATOM 1427 N N . ALA A 1 187 ? 10.865 -4.182 21.072 1.00 43.00 187 ALA A N 1
ATOM 1428 C CA . ALA A 1 187 ? 11.660 -5.370 21.379 1.00 43.00 187 ALA A CA 1
ATOM 1429 C C . ALA A 1 187 ? 13.170 -5.186 21.111 1.00 43.00 187 ALA A C 1
ATOM 1431 O O . ALA A 1 187 ? 13.980 -5.984 21.585 1.00 43.00 187 ALA A O 1
ATOM 1432 N N . MET A 1 188 ? 13.572 -4.145 20.367 1.00 39.72 188 MET A N 1
ATOM 1433 C CA . MET A 1 188 ? 14.983 -3.837 20.090 1.00 39.72 188 MET A CA 1
ATOM 1434 C C . MET A 1 188 ? 15.612 -2.838 21.069 1.00 39.72 188 MET A C 1
ATOM 1436 O O . MET A 1 188 ? 16.835 -2.761 21.125 1.00 39.72 188 MET A O 1
ATOM 1440 N N . ARG A 1 189 ? 14.816 -2.082 21.841 1.00 45.97 189 ARG A N 1
ATOM 1441 C CA . ARG A 1 189 ? 15.329 -1.154 22.872 1.00 45.97 189 ARG A CA 1
ATOM 1442 C C . ARG A 1 189 ? 15.635 -1.825 24.213 1.00 45.97 189 ARG A C 1
ATOM 1444 O O . ARG A 1 189 ? 16.269 -1.198 25.054 1.00 45.97 189 ARG A O 1
ATOM 1451 N N . ASP A 1 190 ? 15.229 -3.081 24.383 1.00 44.78 190 ASP A N 1
ATOM 1452 C CA . ASP A 1 190 ? 15.437 -3.877 25.600 1.00 44.78 190 ASP A CA 1
ATOM 1453 C C . ASP A 1 190 ? 16.693 -4.782 25.532 1.00 44.78 190 ASP A C 1
ATOM 1455 O O . ASP A 1 190 ? 16.814 -5.752 26.285 1.00 44.78 190 ASP A O 1
ATOM 1459 N N . LYS A 1 191 ? 17.641 -4.481 24.633 1.00 38.84 191 LYS A N 1
ATOM 1460 C CA . LYS A 1 191 ? 18.972 -5.109 24.551 1.00 38.84 191 LYS A CA 1
ATOM 1461 C C . LYS A 1 191 ? 20.071 -4.062 24.655 1.00 38.84 191 LYS A C 1
ATOM 1463 O O . LYS A 1 191 ? 21.117 -4.404 25.249 1.00 38.84 191 LYS A O 1
#

Nearest PDB structures (foldseek):
  4e8o-assembly1_A  TM=5.790E-01  e=4.503E-02  Acinetobacter baumannii
  5wvr-assembly1_A  TM=5.664E-01  e=1.199E+00  Kluyveromyces lactis NRRL Y-1140
  1lql-assembly4_G  TM=3.431E-01  e=7.639E-01  Mycoplasmoides pneumoniae
  4r4k-assembly1_A  TM=4.439E-01  e=1.653E+00  Bacteroides caccae ATCC 43185
  2ml6-assembly1_A  TM=2.419E-01  e=1.550E+00  Bacteroides uniformis ATCC 8492

pLDDT: mean 85.64, std 15.97, range [38.84, 98.62]

Foldseek 3Di:
DDDDDDDDDDPPDDPDPDDPELQCPVNDQWLQSHLPDPRNLVLLCQQQDQDFDQFPHHGHRPSVVLSQQSNAATDGWDQDPVRKIKTKGGGHPPRQKIKIFIAHNRRHTAKIKIFGFRQVPDPPPDPDTHQATEIEMEGEQDDDSVSVVVVVQVVSQVSRVVVCVVPVPRHDHHPYYHYDYRDNVVVVVVD

Solvent-accessible surface area (backbone atoms only — not comparable to full-atom values): 10723 Å² total; per-residue (Å²): 140,84,84,84,81,81,83,82,82,81,79,80,76,75,80,75,75,78,62,41,33,43,84,34,58,89,55,32,76,32,26,49,54,35,59,75,26,69,67,36,46,52,48,48,43,63,62,43,51,90,40,64,40,56,59,90,46,80,75,30,51,44,42,62,50,52,46,45,16,38,65,26,67,53,36,68,55,41,77,43,95,90,56,29,36,41,33,35,19,14,16,66,100,42,63,87,29,24,16,38,38,27,26,43,76,77,38,48,74,45,29,39,34,39,35,34,38,50,34,79,78,42,57,98,89,52,92,60,52,48,49,29,40,35,34,44,34,40,31,51,70,78,78,88,52,63,67,52,53,52,50,51,50,54,50,50,53,53,50,35,51,52,50,27,70,76,37,60,88,71,32,42,68,66,72,51,73,51,81,40,77,36,73,62,67,73,74,64,74,79,114

Organism: NCBI:txid463200

Radius of gyration: 21.47 Å; Cα contacts (8 Å, |Δi|>4): 357; chains: 1; bounding box: 71×53×67 Å

Sequence (191 aa):
MAVVSALLLALAQGAVKPSCSPAHLEQCSDTNQLIWSDAFTAELKAFLGGMRGSYLFDDAPVFDQQREVLGGPPDVPQRLTNGDWLFTACRAHSCEEKGAVVLSPEGHILATGMLDFHCHKTPPYQAGCERGPTLDVFVAHHGDHRDAVAAMRRWAEAKAVELYRAEPESFAPFQGVEERGVLDERAMRDK

Mean predicted aligned error: 8.27 Å